Protein AF-D8Q946-F1 (afdb_monomer)

Nearest PDB structures (foldseek):
  6bc1-assembly2_D  TM=8.021E-01  e=1.465E-05  Homo sapiens
  2uzs-assembly1_A  TM=7.661E-01  e=5.024E-05  Homo sapiens
  4d0n-assembly1_B  TM=8.000E-01  e=9.583E-05  Homo sapiens
  1unp-assembly1_A  TM=7.459E-01  e=5.992E-05  Homo sapiens
  1x86-assembly2_C  TM=7.695E-01  e=8.036E-05  Homo sapiens

pLDDT: mean 71.57, std 18.94, range [29.5, 95.0]

Foldseek 3Di:
DADPVRDDDPVDDDDDPPDDCVVPPDPDDDDDDDDPVRVVVVVVVVVVDDDDCVPPPDDDDDDDDDDDDDDDDDDDDDDDDDDDDDDDDDDPPPPDDDDPFDDWDWAWEFEPPDDPPDGDTDIDTDGQADFLLVVLVRVCVVVVPPDSVQKWKAAPVNQETDDRLAGNLLQVPRRYIYIYGPVCVVVVDDRHPPHQADDPDRNHHSPDDPPDDDPPDPPDPCPQPVQWDKFWKWWCDPPDNDTFTWIWIGHQQKIKTAHDPPDDDDVPDDRDIDMDGLVQWPDKAADPVDLQKIKTWGQDPVGIDIIIMGGPDSVVSVVVRVVSVVSSVVVVVVVVVVVVVVVVPD

Mean predicted aligned error: 22.79 Å

InterPro domains:
  IPR008828 TORC2 component Sin1/Avo1 [PTHR13335] (1-334)
  IPR011993 PH-like domain superfamily [G3DSA:2.30.29.30] (246-335)
  IPR021569 TUG ubiquitin-like domain [PF11470] (121-154)
  IPR031313 SAPK-interacting protein 1, Pleckstrin-homology domain [PF16979] (227-327)
  IPR031567 Sin1, middle CRIM domain [PF16978] (1-42)

Organism: Schizophyllum commune (strain H4-8 / FGSC 9210) (NCBI:txid578458)

Structure (mmCIF, N/CA/C/O backbone):
data_AF-D8Q946-F1
#
_entry.id   AF-D8Q946-F1
#
loop_
_atom_site.group_PDB
_atom_site.id
_atom_site.type_symbol
_atom_site.label_atom_id
_atom_site.label_alt_id
_atom_site.label_comp_id
_atom_site.label_asym_id
_atom_site.label_entity_id
_atom_site.label_seq_id
_atom_site.pdbx_PDB_ins_code
_atom_site.Cartn_x
_atom_site.Cartn_y
_atom_site.Cartn_z
_atom_site.occupancy
_atom_site.B_iso_or_equiv
_atom_site.auth_seq_id
_atom_site.auth_comp_id
_atom_site.auth_asym_id
_atom_site.auth_atom_id
_atom_site.pdbx_PDB_model_num
ATOM 1 N N . MET A 1 1 ? -12.277 12.847 -35.156 1.00 65.75 1 MET A N 1
ATOM 2 C CA . MET A 1 1 ? -11.360 12.097 -34.253 1.00 65.75 1 MET A CA 1
ATOM 3 C C . MET A 1 1 ? -10.039 11.927 -35.004 1.00 65.75 1 MET A C 1
ATOM 5 O O . MET A 1 1 ? -9.870 12.660 -35.969 1.00 65.75 1 MET A O 1
ATOM 9 N N . ALA A 1 2 ? -9.082 11.106 -34.563 1.00 63.72 2 ALA A N 1
ATOM 10 C CA . ALA A 1 2 ? -7.944 10.738 -35.418 1.00 63.72 2 ALA A CA 1
ATOM 11 C C . ALA A 1 2 ? -8.159 9.311 -35.927 1.00 63.72 2 ALA A C 1
ATOM 13 O O . ALA A 1 2 ? -8.495 8.448 -35.111 1.00 63.72 2 ALA A O 1
ATOM 14 N N . GLU A 1 3 ? -7.951 9.072 -37.218 1.00 65.94 3 GLU A N 1
ATOM 15 C CA . GLU A 1 3 ? -7.836 7.714 -37.749 1.00 65.94 3 GLU A CA 1
ATOM 16 C C . GLU A 1 3 ? -6.531 7.052 -37.267 1.00 65.94 3 GLU A C 1
ATOM 18 O O . GLU A 1 3 ? -5.643 7.709 -36.713 1.00 65.94 3 GLU A O 1
ATOM 23 N N . GLU A 1 4 ? -6.391 5.738 -37.468 1.00 58.34 4 GLU A N 1
ATOM 24 C CA . GLU A 1 4 ? -5.205 4.967 -37.048 1.00 58.34 4 GLU A CA 1
ATOM 25 C C . GLU A 1 4 ? -3.902 5.447 -37.733 1.00 58.34 4 GLU A C 1
ATOM 27 O O . GLU A 1 4 ? -2.814 5.222 -37.199 1.00 58.34 4 GLU A O 1
ATOM 32 N N . ASP A 1 5 ? -4.019 6.187 -38.845 1.00 62.28 5 ASP A N 1
ATOM 33 C CA . ASP A 1 5 ? -2.921 6.830 -39.591 1.00 62.28 5 ASP A CA 1
ATOM 34 C C . ASP A 1 5 ? -2.646 8.294 -39.167 1.00 62.28 5 ASP A C 1
ATOM 36 O O . ASP A 1 5 ? -1.735 8.956 -39.659 1.00 62.28 5 ASP A O 1
ATOM 40 N N . GLY A 1 6 ? -3.408 8.828 -38.206 1.00 62.50 6 GLY A N 1
ATOM 41 C CA . GLY A 1 6 ? -3.219 10.183 -37.676 1.00 62.50 6 GLY A CA 1
ATOM 42 C C . GLY A 1 6 ? -3.840 11.309 -38.510 1.00 62.50 6 GLY A C 1
ATOM 43 O O . GLY A 1 6 ? -3.710 12.475 -38.125 1.00 62.50 6 GLY A O 1
ATOM 44 N N . GLU A 1 7 ? -4.542 10.982 -39.594 1.00 72.50 7 GLU A N 1
ATOM 45 C CA . GLU A 1 7 ? -5.376 11.927 -40.337 1.00 72.50 7 GLU A CA 1
ATOM 46 C C . GLU A 1 7 ? -6.681 12.247 -39.577 1.00 72.50 7 GLU A C 1
ATOM 48 O O . GLU A 1 7 ? -7.152 11.446 -38.755 1.00 72.50 7 GLU A O 1
ATOM 53 N N . PRO A 1 8 ? -7.238 13.460 -39.761 1.00 68.94 8 PRO A N 1
ATOM 54 C CA . PRO A 1 8 ? -8.507 13.829 -39.157 1.00 68.94 8 PRO A CA 1
ATOM 55 C C . PRO A 1 8 ? -9.643 13.014 -39.782 1.00 68.94 8 PRO A C 1
ATOM 57 O O . PRO A 1 8 ? -9.872 13.067 -40.980 1.00 68.94 8 PRO A O 1
ATOM 60 N N . ASP A 1 9 ? -10.366 12.290 -38.934 1.00 72.69 9 ASP A N 1
ATOM 61 C CA . ASP A 1 9 ? -11.558 11.537 -39.327 1.00 72.69 9 ASP A CA 1
ATOM 62 C C . ASP A 1 9 ? -12.713 12.518 -39.612 1.00 72.69 9 ASP A C 1
ATOM 64 O O . ASP A 1 9 ? -13.239 13.142 -38.673 1.00 72.69 9 ASP A O 1
ATOM 68 N N . ASP A 1 10 ? -13.044 12.675 -40.899 1.00 69.81 10 ASP A N 1
ATOM 69 C CA . ASP A 1 10 ? -14.042 13.609 -41.441 1.00 69.81 10 ASP A CA 1
ATOM 70 C C . ASP A 1 10 ? -15.500 13.155 -41.207 1.00 69.81 10 ASP A C 1
ATOM 72 O O . ASP A 1 10 ? -16.422 13.970 -41.320 1.00 69.81 10 ASP A O 1
ATOM 76 N N . ASP A 1 11 ? -15.731 11.895 -40.812 1.00 74.56 11 ASP A N 1
ATOM 77 C CA . ASP A 1 11 ? -17.073 11.355 -40.544 1.00 74.56 11 ASP A CA 1
ATOM 78 C C . ASP A 1 11 ? -17.608 11.747 -39.152 1.00 74.56 11 ASP A C 1
ATOM 80 O O . ASP A 1 11 ? -18.809 11.636 -38.873 1.00 74.56 11 ASP A O 1
ATOM 84 N N . PHE A 1 12 ? -16.746 12.263 -38.264 1.00 67.81 12 PHE A N 1
ATOM 85 C CA . PHE A 1 12 ? -17.136 12.697 -36.920 1.00 67.81 12 PHE A CA 1
ATOM 86 C C . PHE A 1 12 ? -17.067 14.221 -36.758 1.00 67.81 12 PHE A C 1
ATOM 88 O O . PHE A 1 12 ? -15.980 14.803 -36.810 1.00 67.81 12 PHE A O 1
ATOM 95 N N . PRO A 1 13 ? -18.192 14.892 -36.435 1.00 70.56 13 PRO A N 1
ATOM 96 C CA . PRO A 1 13 ? -18.196 16.334 -36.238 1.00 70.56 13 PRO A CA 1
ATOM 97 C C . PRO A 1 13 ? -17.314 16.745 -35.053 1.00 70.56 13 PRO A C 1
ATOM 99 O O . PRO A 1 13 ? -17.129 16.000 -34.084 1.00 70.56 13 PRO A O 1
ATOM 102 N N . ALA A 1 14 ? -16.802 17.977 -35.108 1.00 73.44 14 ALA A N 1
ATOM 103 C CA . ALA A 1 14 ? -15.979 18.534 -34.043 1.00 73.44 14 ALA A CA 1
ATOM 104 C C . ALA A 1 14 ? -16.710 18.473 -32.678 1.00 73.44 14 ALA A C 1
ATOM 106 O O . ALA A 1 14 ? -17.869 18.892 -32.586 1.00 73.44 14 ALA A O 1
ATOM 107 N N . PRO A 1 15 ? -16.047 17.990 -31.608 1.00 71.56 15 PRO A N 1
ATOM 108 C CA . PRO A 1 15 ? -16.614 17.949 -30.262 1.00 71.56 15 PRO A CA 1
ATOM 109 C C . PRO A 1 15 ? -17.118 19.316 -29.776 1.00 71.56 15 PRO A C 1
ATOM 111 O O . PRO A 1 15 ? -16.489 20.347 -30.026 1.00 71.56 15 PRO A O 1
ATOM 114 N N . ASP A 1 16 ? -18.225 19.321 -29.022 1.00 74.69 16 ASP A N 1
ATOM 115 C CA . ASP A 1 16 ? -18.755 20.532 -28.380 1.00 74.69 16 ASP A CA 1
ATOM 116 C C . ASP A 1 16 ? -17.718 21.145 -27.422 1.00 74.69 16 ASP A C 1
ATOM 118 O O . ASP A 1 16 ? -17.298 20.522 -26.441 1.00 74.69 16 ASP A O 1
ATOM 122 N N . ARG A 1 17 ? -17.336 22.397 -27.702 1.00 71.06 17 ARG A N 1
ATOM 123 C CA . ARG A 1 17 ? -16.272 23.143 -27.013 1.00 71.06 17 ARG A CA 1
ATOM 124 C C . ARG A 1 17 ? -16.587 23.455 -25.552 1.00 71.06 17 ARG A C 1
ATOM 126 O O . ARG A 1 17 ? -15.662 23.657 -24.767 1.00 71.06 17 ARG A O 1
ATOM 133 N N . ASN A 1 18 ? -17.865 23.470 -25.177 1.00 72.56 18 ASN A N 1
ATOM 134 C CA . ASN A 1 18 ? -18.306 23.721 -23.804 1.00 72.56 18 ASN A CA 1
ATOM 135 C C . ASN A 1 18 ? -18.602 22.419 -23.036 1.00 72.56 18 ASN A C 1
ATOM 137 O O . ASN A 1 18 ? -18.913 22.453 -21.841 1.00 72.56 18 ASN A O 1
ATOM 141 N N . GLY A 1 19 ? -18.498 21.267 -23.704 1.00 70.69 19 GLY A N 1
ATOM 142 C CA . GLY A 1 19 ? -18.712 19.952 -23.119 1.00 70.69 19 GLY A CA 1
ATOM 143 C C . GLY A 1 19 ? -17.558 19.511 -22.218 1.00 70.69 19 GLY A C 1
ATOM 144 O O . GLY A 1 19 ? -16.393 19.849 -22.423 1.00 70.69 19 GLY A O 1
ATOM 145 N N . ARG A 1 20 ? -17.863 18.697 -21.200 1.00 74.12 20 ARG A N 1
ATOM 146 C CA . ARG A 1 20 ? -16.812 18.014 -20.430 1.00 74.12 20 ARG A CA 1
ATOM 147 C C . ARG A 1 20 ? -16.116 16.994 -21.324 1.00 74.12 20 ARG A C 1
ATOM 149 O O . ARG A 1 20 ? -16.791 16.171 -21.937 1.00 74.12 20 ARG A O 1
ATOM 156 N N . ILE A 1 21 ? -14.782 16.975 -21.294 1.00 70.88 21 ILE A N 1
ATOM 157 C CA . ILE A 1 21 ? -13.977 16.047 -22.103 1.00 70.88 21 ILE A CA 1
ATOM 158 C C . ILE A 1 21 ? -14.304 14.572 -21.833 1.00 70.88 21 ILE A C 1
ATOM 160 O O . ILE A 1 21 ? -14.200 13.756 -22.729 1.00 70.88 21 ILE A O 1
ATOM 164 N N . SER A 1 22 ? -14.815 14.237 -20.642 1.00 72.75 22 SER A N 1
ATOM 165 C CA . SER A 1 22 ? -15.270 12.883 -20.291 1.00 72.75 22 SER A CA 1
ATOM 166 C C . SER A 1 22 ? -16.437 12.364 -21.138 1.00 72.75 22 SER A C 1
ATOM 168 O O . SER A 1 22 ? -16.714 11.171 -21.113 1.00 72.75 22 SER A O 1
ATOM 170 N N . LYS A 1 23 ? -17.169 13.251 -21.825 1.00 72.62 23 LYS A N 1
ATOM 171 C CA . LYS A 1 23 ? -18.262 12.875 -22.732 1.00 72.62 23 LYS A CA 1
ATOM 172 C C . LYS A 1 23 ? -17.733 12.369 -24.079 1.00 72.62 23 LYS A C 1
ATOM 174 O O . LYS A 1 23 ? -18.454 11.678 -24.789 1.00 72.62 23 LYS A O 1
ATOM 179 N N . PHE A 1 24 ? -16.483 12.692 -24.403 1.00 68.62 24 PHE A N 1
ATOM 180 C CA . PHE A 1 24 ? -15.788 12.236 -25.594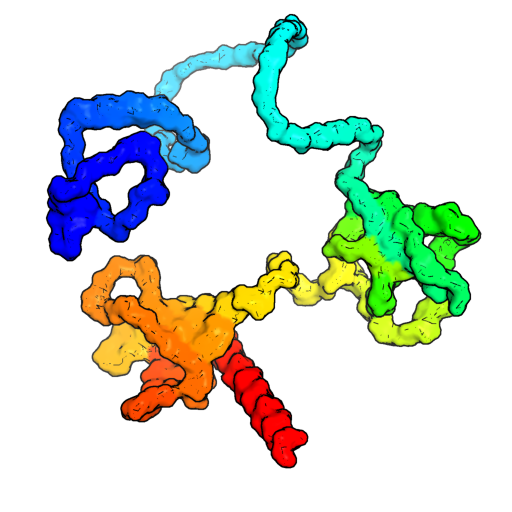 1.00 68.62 24 PHE A CA 1
ATOM 181 C C . PHE A 1 24 ? -14.800 11.148 -25.141 1.00 68.62 24 PHE A C 1
ATOM 183 O O . PHE A 1 24 ? -13.815 11.419 -24.463 1.00 68.62 24 PHE A O 1
ATOM 190 N N . MET A 1 25 ? -15.131 9.881 -25.396 1.00 66.62 25 MET A N 1
ATOM 191 C CA . MET A 1 25 ? -14.310 8.724 -25.013 1.00 66.62 25 MET A CA 1
ATOM 192 C C . MET A 1 25 ? -13.544 8.204 -26.235 1.00 66.62 25 MET A C 1
ATOM 194 O O . MET A 1 25 ? -13.808 7.099 -26.695 1.00 66.62 25 MET A O 1
ATOM 198 N N . SER A 1 26 ? -12.643 9.017 -26.793 1.00 68.06 26 SER A N 1
ATOM 199 C CA . SER A 1 26 ? -11.747 8.591 -27.876 1.00 68.06 26 SER A CA 1
ATOM 200 C C . SER A 1 26 ? -10.297 8.497 -27.409 1.00 68.06 26 SER A C 1
ATOM 202 O O . SER A 1 26 ? -9.833 9.308 -26.605 1.00 68.06 26 SER A O 1
ATOM 204 N N . ASP A 1 27 ? -9.587 7.508 -27.948 1.00 66.88 27 ASP A N 1
ATOM 205 C CA . ASP A 1 27 ? -8.194 7.206 -27.602 1.00 66.88 27 ASP A CA 1
ATOM 206 C C . ASP A 1 27 ? -7.191 8.166 -28.271 1.00 66.88 27 ASP A C 1
ATOM 208 O O . ASP A 1 27 ? -6.062 8.308 -27.798 1.00 66.88 27 ASP A O 1
ATOM 212 N N . ALA A 1 28 ? -7.609 8.869 -29.333 1.00 68.12 28 ALA A N 1
ATOM 213 C CA . ALA A 1 28 ? -6.798 9.835 -30.071 1.00 68.12 28 ALA A CA 1
ATOM 214 C C . ALA A 1 28 ? -7.597 11.095 -30.460 1.00 68.12 28 ALA A C 1
ATOM 216 O O . ALA A 1 28 ? -8.784 11.033 -30.791 1.00 68.12 28 ALA A O 1
ATOM 217 N N . TYR A 1 29 ? -6.926 12.250 -30.421 1.00 74.12 29 TYR A N 1
ATOM 218 C CA . TYR A 1 29 ? -7.474 13.557 -30.789 1.00 74.12 29 TYR A CA 1
ATOM 219 C C . TYR A 1 29 ? -6.495 14.283 -31.711 1.00 74.12 29 TYR A C 1
ATOM 221 O O . TYR A 1 29 ? -5.306 14.360 -31.401 1.00 74.12 29 TYR A O 1
ATOM 229 N N . VAL A 1 30 ? -7.007 14.860 -32.799 1.00 71.31 30 VAL A N 1
ATOM 230 C CA . VAL A 1 30 ? -6.239 15.743 -33.686 1.00 71.31 30 VAL A CA 1
ATOM 231 C C . VAL A 1 30 ? -6.460 17.192 -33.262 1.00 71.31 30 VAL A C 1
ATOM 233 O O . VAL A 1 30 ? -7.589 17.607 -32.993 1.00 71.31 30 VAL A O 1
ATOM 236 N N . VAL A 1 31 ? -5.378 17.967 -33.189 1.00 77.31 31 VAL A N 1
ATOM 237 C CA . VAL A 1 31 ? -5.437 19.414 -32.954 1.00 77.31 31 VAL A CA 1
ATOM 238 C C . VAL A 1 31 ? -5.410 20.111 -34.307 1.00 77.31 31 VAL A C 1
ATOM 240 O O . VAL A 1 31 ? -4.436 19.982 -35.041 1.00 77.31 31 VAL A O 1
ATOM 243 N N . MET A 1 32 ? -6.470 20.851 -34.625 1.00 73.06 32 MET A N 1
ATOM 244 C CA . MET A 1 32 ? -6.557 21.655 -35.846 1.00 73.06 32 MET A CA 1
ATOM 245 C C . MET A 1 32 ? -6.367 23.141 -35.542 1.00 73.06 32 MET A C 1
ATOM 247 O O . MET A 1 32 ? -6.696 23.613 -34.449 1.00 73.06 32 MET A O 1
ATOM 251 N N . GLU A 1 33 ? -5.860 23.881 -36.527 1.00 81.94 33 GLU A N 1
ATOM 252 C CA . GLU A 1 33 ? -5.768 25.337 -36.458 1.00 81.94 33 GLU A CA 1
ATOM 253 C C . GLU A 1 33 ? -7.172 25.961 -36.398 1.00 81.94 33 GLU A C 1
ATOM 255 O O . GLU A 1 33 ? -8.080 25.590 -37.144 1.00 81.94 33 GLU A O 1
ATOM 260 N N . ALA A 1 34 ? -7.374 26.895 -35.467 1.00 79.50 34 ALA A N 1
ATOM 261 C CA . ALA A 1 34 ? -8.670 27.530 -35.262 1.00 79.50 34 ALA A CA 1
ATOM 262 C C . ALA A 1 34 ? -8.896 28.674 -36.262 1.00 79.50 34 ALA A C 1
ATOM 264 O O . ALA A 1 34 ? -8.046 29.545 -36.428 1.00 79.50 34 ALA A O 1
ATOM 265 N N . ASN A 1 35 ? -10.092 28.734 -36.852 1.00 87.75 35 ASN A N 1
ATOM 266 C CA . ASN A 1 35 ? -10.517 29.854 -37.701 1.00 87.75 35 ASN A CA 1
ATOM 267 C C . ASN A 1 35 ? -10.540 31.173 -36.882 1.00 87.75 35 ASN A C 1
ATOM 269 O O . ASN A 1 35 ? -10.920 31.140 -35.707 1.00 87.75 35 ASN A O 1
ATOM 273 N N . PRO A 1 36 ? -10.197 32.351 -37.442 1.00 88.44 36 PRO A N 1
ATOM 274 C CA . PRO A 1 36 ? -10.265 33.635 -36.730 1.00 88.44 36 PRO A CA 1
ATOM 275 C C . PRO A 1 36 ? -11.592 33.898 -35.995 1.00 88.44 36 PRO A C 1
ATOM 277 O O . PRO A 1 36 ? -11.590 34.451 -34.894 1.00 88.44 36 PRO A O 1
ATOM 280 N N . THR A 1 37 ? -12.726 33.450 -36.537 1.00 84.56 37 THR A N 1
ATOM 281 C CA . THR A 1 37 ? -14.038 33.559 -35.867 1.00 84.56 37 THR A CA 1
ATOM 282 C C . THR A 1 37 ? -14.124 32.697 -34.603 1.00 84.56 37 THR A C 1
ATOM 284 O O . THR A 1 37 ? -14.633 33.120 -33.564 1.00 84.56 37 THR A O 1
ATOM 287 N N . GLN A 1 38 ? -13.560 31.495 -34.664 1.00 81.81 38 GLN A N 1
ATOM 288 C CA . GLN A 1 38 ? -13.490 30.541 -33.564 1.00 81.81 38 GLN A CA 1
ATOM 289 C C . GLN A 1 38 ? -12.536 31.000 -32.456 1.00 81.81 38 GLN A C 1
ATOM 291 O O . GLN A 1 38 ? -12.776 30.702 -31.285 1.00 81.81 38 GLN A O 1
ATOM 296 N N . VAL A 1 39 ? -11.475 31.729 -32.808 1.00 85.50 39 VAL A N 1
ATOM 297 C CA . VAL A 1 39 ? -10.543 32.329 -31.844 1.00 85.50 39 VAL A CA 1
ATOM 298 C C . VAL A 1 39 ? -11.255 33.384 -30.998 1.00 85.50 39 VAL A C 1
ATOM 300 O O . VAL A 1 39 ? -11.157 33.352 -29.772 1.00 85.50 39 VAL A O 1
ATOM 303 N N . GLN A 1 40 ? -12.043 34.266 -31.620 1.00 87.44 40 GLN A N 1
ATOM 304 C CA . GLN A 1 40 ? -12.805 35.292 -30.896 1.00 87.44 40 GLN A CA 1
ATOM 305 C C . GLN A 1 40 ? -13.811 34.681 -29.907 1.00 87.44 40 GLN A C 1
ATOM 307 O O . GLN A 1 40 ? -13.929 35.141 -28.770 1.00 87.44 40 GLN A O 1
ATOM 312 N N . GLN A 1 41 ? -14.495 33.604 -30.305 1.00 83.00 41 GLN A N 1
ATOM 313 C CA . GLN A 1 41 ? -15.416 32.879 -29.425 1.00 83.00 41 GLN A CA 1
ATOM 314 C C . GLN A 1 41 ? -14.693 32.232 -28.236 1.00 83.00 41 GLN A C 1
ATOM 316 O O . GLN A 1 41 ? -15.163 32.336 -27.103 1.00 83.00 41 GLN A O 1
ATOM 321 N N . ASN A 1 42 ? -13.530 31.617 -28.469 1.00 83.50 42 ASN A N 1
ATOM 322 C CA . ASN A 1 42 ? -12.737 31.003 -27.404 1.00 83.50 42 ASN A CA 1
ATOM 323 C C . ASN A 1 42 ? -12.257 32.043 -26.382 1.00 83.50 42 ASN A C 1
ATOM 325 O O . ASN A 1 42 ? -12.357 31.792 -25.184 1.00 83.50 42 ASN A O 1
ATOM 329 N N . LEU A 1 43 ? -11.829 33.228 -26.832 1.00 85.44 43 LEU A N 1
ATOM 330 C CA . LEU A 1 43 ? -11.440 34.334 -25.947 1.00 85.44 43 LEU A CA 1
ATOM 331 C C . LEU A 1 43 ? -12.609 34.809 -25.069 1.00 85.44 43 LEU A C 1
ATOM 333 O O . LEU A 1 43 ? -12.446 35.032 -23.868 1.00 85.44 43 LEU A O 1
ATOM 337 N N . ALA A 1 44 ? -13.813 34.910 -25.643 1.00 86.12 44 ALA A N 1
ATOM 338 C CA . ALA A 1 44 ? -15.014 35.286 -24.898 1.00 86.12 44 ALA A CA 1
ATOM 339 C C . ALA A 1 44 ? -15.435 34.222 -23.864 1.00 86.12 44 ALA A C 1
ATOM 341 O O . ALA A 1 44 ? -15.982 34.562 -22.811 1.00 86.12 44 ALA A O 1
ATOM 342 N N . ILE A 1 45 ? -15.191 32.939 -24.152 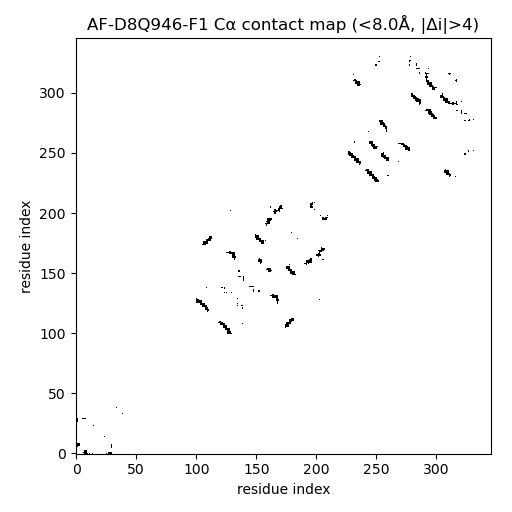1.00 82.31 45 ILE A N 1
ATOM 343 C CA . ILE A 1 45 ? -15.447 31.832 -23.223 1.00 82.31 45 ILE A CA 1
ATOM 344 C C . ILE A 1 45 ? -14.382 31.804 -22.123 1.00 82.31 45 ILE A C 1
ATOM 346 O O . ILE A 1 45 ? -14.739 31.690 -20.952 1.00 82.31 45 ILE A O 1
ATOM 350 N N . GLU A 1 46 ? -13.100 31.977 -22.459 1.00 81.25 46 GLU A N 1
ATOM 351 C CA . GLU A 1 46 ? -12.004 32.011 -21.484 1.00 81.25 46 GLU A CA 1
ATOM 352 C C . GLU A 1 46 ? -12.198 33.091 -20.420 1.00 81.25 46 GLU A C 1
ATOM 354 O O . GLU A 1 46 ? -11.979 32.817 -19.238 1.00 81.25 46 GLU A O 1
ATOM 359 N N . ALA A 1 47 ? -12.690 34.272 -20.805 1.00 82.44 47 ALA A N 1
ATOM 360 C CA . ALA A 1 47 ? -12.986 35.360 -19.873 1.00 82.44 47 ALA A CA 1
ATOM 361 C C . ALA A 1 47 ? -14.041 34.990 -18.808 1.00 82.44 47 ALA A C 1
ATOM 363 O O . ALA A 1 47 ? -14.093 35.607 -17.745 1.00 82.44 47 ALA A O 1
ATOM 364 N N . LYS A 1 48 ? -14.878 33.976 -19.066 1.00 81.19 48 LYS A N 1
ATOM 365 C CA . LYS A 1 48 ? -15.940 33.513 -18.156 1.00 81.19 48 LYS A CA 1
ATOM 366 C C . LYS A 1 48 ? -15.517 32.330 -17.279 1.00 81.19 48 LYS A C 1
ATOM 368 O O . LYS A 1 48 ? -16.254 31.959 -16.365 1.00 81.19 48 LYS A O 1
ATOM 373 N N . ILE A 1 49 ? -14.353 31.723 -17.524 1.00 78.69 49 ILE A N 1
ATOM 374 C CA . ILE A 1 49 ? -13.874 30.569 -16.753 1.00 78.69 49 ILE A CA 1
ATOM 375 C C . ILE A 1 49 ? -13.287 31.056 -15.423 1.00 78.69 49 ILE A C 1
ATOM 377 O O . ILE A 1 49 ? -12.179 31.587 -15.369 1.00 78.69 49 ILE A O 1
ATOM 381 N N . GLN A 1 50 ? -13.995 30.814 -14.318 1.00 73.50 50 GLN A N 1
ATOM 382 C CA . GLN A 1 50 ? -13.473 31.084 -12.976 1.00 73.50 50 GLN A CA 1
ATOM 383 C C . GLN A 1 50 ? -12.364 30.079 -12.621 1.00 73.50 50 GLN A C 1
ATOM 385 O O . GLN A 1 50 ? -12.621 28.905 -12.343 1.00 73.50 50 GLN A O 1
ATOM 390 N N . ARG A 1 51 ? -11.105 30.530 -12.642 1.00 71.50 51 ARG A N 1
ATOM 391 C CA . ARG A 1 51 ? -9.936 29.708 -12.289 1.00 71.50 51 ARG A CA 1
ATOM 392 C C . ARG A 1 51 ? -9.649 29.817 -10.789 1.00 71.50 51 ARG A C 1
ATOM 394 O O . ARG A 1 51 ? -9.634 30.909 -10.229 1.00 71.50 51 ARG A O 1
ATOM 401 N N . ARG A 1 52 ? -9.389 28.682 -10.128 1.00 62.47 52 ARG A N 1
ATOM 402 C CA . ARG A 1 52 ? -8.919 28.679 -8.732 1.00 62.47 52 ARG A CA 1
ATOM 403 C C . ARG A 1 52 ? -7.538 29.359 -8.647 1.00 62.47 52 ARG A C 1
ATOM 405 O O . ARG A 1 52 ? -6.671 29.039 -9.464 1.00 62.47 52 ARG A O 1
ATOM 412 N N . PRO A 1 53 ? -7.298 30.229 -7.650 1.00 61.22 53 PRO A N 1
ATOM 413 C CA . PRO A 1 53 ? -6.083 31.047 -7.554 1.00 61.22 53 PRO A CA 1
ATOM 414 C C . PRO A 1 53 ? -4.784 30.246 -7.355 1.00 61.22 53 PRO A C 1
ATOM 416 O O . PRO A 1 53 ? -3.702 30.784 -7.551 1.00 61.22 53 PRO A O 1
ATOM 419 N N . SER A 1 54 ? -4.852 28.946 -7.053 1.00 59.16 54 SER A N 1
ATOM 420 C CA . SER A 1 54 ? -3.670 28.078 -6.952 1.00 59.16 54 SER A CA 1
ATOM 421 C C . SER A 1 54 ? -2.984 27.779 -8.294 1.00 59.16 54 SER A C 1
ATOM 423 O O . SER A 1 54 ? -1.894 27.216 -8.300 1.00 59.16 54 SER A O 1
ATOM 425 N N . ARG A 1 55 ? -3.603 28.128 -9.434 1.00 55.28 55 ARG A N 1
ATOM 426 C CA . ARG A 1 55 ? -3.045 27.923 -10.787 1.00 55.28 55 ARG A CA 1
ATOM 427 C C . ARG A 1 55 ? -2.507 29.214 -11.426 1.00 55.28 55 ARG A C 1
ATOM 429 O O . ARG A 1 55 ? -2.231 29.224 -12.620 1.00 55.28 55 ARG A O 1
ATOM 436 N N . VAL A 1 56 ? -2.377 30.304 -10.666 1.00 56.31 56 VAL A N 1
ATOM 437 C CA . VAL A 1 56 ? -1.853 31.593 -11.155 1.00 56.31 56 VAL A CA 1
ATOM 438 C C . VAL A 1 56 ? -0.714 32.066 -10.249 1.00 56.31 56 VAL A C 1
ATOM 440 O O . VAL A 1 56 ? -0.828 33.065 -9.555 1.00 56.31 56 VAL A O 1
ATOM 443 N N . THR A 1 57 ? 0.400 31.335 -10.230 1.00 48.12 57 THR A N 1
ATOM 444 C CA . THR A 1 57 ? 1.662 31.819 -9.643 1.00 48.12 57 THR A CA 1
ATOM 445 C C . THR A 1 57 ? 2.844 31.320 -10.470 1.00 48.12 57 THR A C 1
ATOM 447 O O . THR A 1 57 ? 3.466 30.324 -10.116 1.00 48.12 57 THR A O 1
ATOM 450 N N . ALA A 1 58 ? 3.124 31.980 -11.596 1.00 49.78 58 ALA A N 1
ATOM 451 C CA . ALA A 1 58 ? 4.439 31.985 -12.251 1.00 49.78 58 ALA A CA 1
ATOM 452 C C . ALA A 1 58 ? 4.422 32.953 -13.445 1.00 49.78 58 ALA A C 1
ATOM 454 O O . ALA A 1 58 ? 4.245 32.533 -14.583 1.00 49.78 58 ALA A O 1
ATOM 455 N N . ASN A 1 59 ? 4.521 34.252 -13.162 1.00 43.50 59 ASN A N 1
ATOM 456 C CA . ASN A 1 59 ? 5.332 35.222 -13.908 1.00 43.50 59 ASN A CA 1
A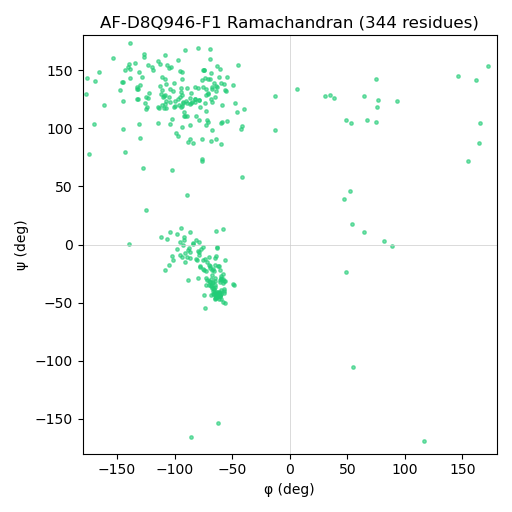TOM 457 C C . ASN A 1 59 ? 4.898 36.628 -13.518 1.00 43.50 59 ASN A C 1
ATOM 459 O O . ASN A 1 59 ? 3.864 37.095 -13.980 1.00 43.50 59 ASN A O 1
ATOM 463 N N . GLN A 1 60 ? 5.710 37.297 -12.703 1.00 38.75 60 GLN A N 1
ATOM 464 C CA . GLN A 1 60 ? 5.908 38.744 -12.774 1.00 38.75 60 GLN A CA 1
ATOM 465 C C . GLN A 1 60 ? 7.084 39.118 -11.865 1.00 38.75 60 GLN A C 1
ATOM 467 O O . GLN A 1 60 ? 6.965 39.150 -10.643 1.00 38.75 60 GLN A O 1
ATOM 472 N N . GLN A 1 61 ? 8.235 39.385 -12.483 1.00 34.72 61 GLN A N 1
ATOM 473 C CA . GLN A 1 61 ? 9.290 40.202 -11.896 1.00 34.72 61 GLN A CA 1
ATOM 474 C C . GLN A 1 61 ? 9.365 41.528 -12.667 1.00 34.72 61 GLN A C 1
ATOM 476 O O . GLN A 1 61 ? 9.523 41.534 -13.882 1.00 34.72 61 GLN A O 1
ATOM 481 N N . ASN A 1 62 ? 9.288 42.609 -11.884 1.00 30.80 62 ASN A N 1
ATOM 482 C CA . ASN A 1 62 ? 9.797 43.972 -12.083 1.00 30.80 62 ASN A CA 1
ATOM 483 C C . ASN A 1 62 ? 9.192 44.867 -13.188 1.00 30.80 62 ASN A C 1
ATOM 485 O O . ASN A 1 62 ? 9.578 44.793 -14.347 1.00 30.80 62 ASN A O 1
ATOM 489 N N . THR A 1 63 ? 8.403 45.882 -12.796 1.00 31.61 63 THR A N 1
ATOM 490 C CA . THR A 1 63 ? 8.891 47.275 -12.606 1.00 31.61 63 THR A CA 1
ATOM 491 C C . THR A 1 63 ? 7.801 48.245 -12.089 1.00 31.61 63 THR A C 1
ATOM 493 O O . THR A 1 63 ? 6.705 48.329 -12.619 1.00 31.61 63 THR A O 1
ATOM 496 N N . ALA A 1 64 ? 8.169 48.969 -11.023 1.00 31.62 64 ALA A N 1
ATOM 497 C CA . ALA A 1 64 ? 7.851 50.355 -10.634 1.00 31.62 64 ALA A CA 1
ATOM 498 C C . ALA A 1 64 ? 6.404 50.949 -10.613 1.00 31.62 64 ALA A C 1
ATOM 500 O O . ALA A 1 64 ? 5.893 51.431 -11.612 1.00 31.62 64 ALA A O 1
ATOM 501 N N . LYS A 1 65 ? 5.909 51.141 -9.371 1.00 30.03 65 LYS A N 1
ATOM 502 C CA . LYS A 1 65 ? 5.719 52.441 -8.656 1.00 30.03 65 LYS A CA 1
ATOM 503 C C . LYS A 1 65 ? 4.560 53.398 -9.046 1.00 30.03 65 LYS A C 1
ATOM 505 O O . LYS A 1 65 ? 4.707 54.181 -9.972 1.00 30.03 65 LYS A O 1
ATOM 510 N N . ALA A 1 66 ? 3.517 53.442 -8.196 1.00 29.50 66 ALA A N 1
ATOM 511 C CA . ALA A 1 66 ? 2.662 54.587 -7.771 1.00 29.50 66 ALA A CA 1
ATOM 512 C C . ALA A 1 66 ? 1.356 54.018 -7.154 1.00 29.50 66 ALA A C 1
ATOM 514 O O . ALA A 1 66 ? 0.862 53.032 -7.678 1.00 29.50 66 ALA A O 1
ATOM 515 N N . LEU A 1 67 ? 0.689 54.494 -6.097 1.00 30.27 67 LEU A N 1
ATOM 516 C CA . LEU A 1 67 ? 0.836 55.564 -5.106 1.00 30.27 67 LEU A CA 1
ATOM 517 C C . LEU A 1 67 ? -0.188 55.246 -3.974 1.00 30.27 67 LEU A C 1
ATOM 519 O O . LEU A 1 67 ? -1.265 54.746 -4.270 1.00 30.27 67 LEU A O 1
ATOM 523 N N . ALA A 1 68 ? 0.144 55.614 -2.730 1.00 30.17 68 ALA A N 1
ATOM 524 C CA . ALA A 1 68 ? -0.743 55.972 -1.601 1.00 30.17 68 ALA A CA 1
ATOM 525 C C . ALA A 1 68 ? -1.720 54.944 -0.952 1.00 30.17 68 ALA A C 1
ATOM 527 O O . ALA A 1 68 ? -2.571 54.328 -1.579 1.00 30.17 68 ALA A O 1
ATOM 528 N N . ALA A 1 69 ? -1.603 54.854 0.380 1.00 30.84 69 ALA A N 1
ATOM 529 C CA . ALA A 1 69 ? -2.500 54.224 1.366 1.00 30.84 69 ALA A CA 1
ATOM 530 C C . ALA A 1 69 ? -3.626 55.219 1.802 1.00 30.84 69 ALA A C 1
ATOM 532 O O . ALA A 1 69 ? -3.685 56.285 1.187 1.00 30.84 69 ALA A O 1
ATOM 533 N N . PRO A 1 70 ? -4.432 55.037 2.887 1.00 45.34 70 PRO A N 1
ATOM 534 C CA . PRO A 1 70 ? -4.657 53.884 3.781 1.00 45.34 70 PRO A CA 1
ATOM 535 C C . PRO A 1 70 ? -6.150 53.625 4.197 1.00 45.34 70 PRO A C 1
ATOM 537 O O . PRO A 1 70 ? -7.048 54.412 3.935 1.00 45.34 70 PRO A O 1
ATOM 540 N N . THR A 1 71 ? -6.376 52.497 4.893 1.00 37.88 71 THR A N 1
ATOM 541 C CA . THR A 1 71 ? -7.346 52.209 5.993 1.00 37.88 71 THR A CA 1
ATOM 542 C C . THR A 1 71 ? -8.755 52.842 6.055 1.00 37.88 71 THR A C 1
ATOM 544 O O . THR A 1 71 ? -8.887 54.049 6.224 1.00 37.88 71 THR A O 1
ATOM 547 N N . SER A 1 72 ? -9.796 52.008 6.228 1.00 32.56 72 SER A N 1
ATOM 548 C CA . SER A 1 72 ? -10.805 52.175 7.306 1.00 32.56 72 SER A CA 1
ATOM 549 C C . SER A 1 72 ? -11.732 50.954 7.464 1.00 32.56 72 SER A C 1
ATOM 551 O O . SER A 1 72 ? -12.128 50.307 6.499 1.00 32.56 72 SER A O 1
ATOM 553 N N . LEU A 1 73 ? -12.037 50.633 8.726 1.00 39.97 73 LEU A N 1
ATOM 554 C CA . LEU A 1 73 ? -13.014 49.643 9.188 1.00 39.97 73 LEU A CA 1
ATOM 555 C C . LEU A 1 73 ? -14.446 50.181 9.039 1.00 39.97 73 LEU A C 1
ATOM 557 O O . LEU A 1 73 ? -14.689 51.328 9.403 1.00 39.97 73 LEU A O 1
ATOM 561 N N . SER A 1 74 ? -15.407 49.341 8.641 1.00 33.81 74 SER A N 1
ATOM 562 C CA . SER A 1 74 ? -16.814 49.499 9.053 1.00 33.81 74 SER A CA 1
ATOM 563 C C . SER A 1 74 ? -17.634 48.207 8.871 1.00 33.81 74 SER A C 1
ATOM 565 O O . SER A 1 74 ? -17.772 47.666 7.781 1.00 33.81 74 SER A O 1
ATOM 567 N N . LEU A 1 75 ? -18.178 47.717 9.986 1.00 38.72 75 LEU A N 1
ATOM 568 C CA . LEU A 1 75 ? -19.489 47.057 10.093 1.00 38.72 75 LEU A CA 1
ATOM 569 C C . LEU A 1 75 ? -20.470 48.173 10.529 1.00 38.72 75 LEU A C 1
ATOM 571 O O . LEU A 1 75 ? -19.996 49.072 11.234 1.00 38.72 75 LEU A O 1
ATOM 575 N N . PRO A 1 76 ? -21.780 48.169 10.179 1.00 48.00 76 PRO A N 1
ATOM 576 C CA . PRO A 1 76 ? -22.723 47.200 10.761 1.00 48.00 76 PRO A CA 1
ATOM 577 C C . PRO A 1 76 ? -23.981 46.813 9.931 1.00 48.00 76 PRO A C 1
ATOM 579 O O . PRO A 1 76 ? -24.413 47.501 9.017 1.00 48.00 76 PRO A O 1
ATOM 582 N N . LEU A 1 77 ? -24.549 45.663 10.323 1.00 33.47 77 LEU A N 1
ATOM 583 C CA . LEU A 1 77 ? -25.965 45.325 10.579 1.00 33.47 77 LEU A CA 1
ATOM 584 C C . LEU A 1 77 ? -27.105 46.025 9.793 1.00 33.47 77 LEU A C 1
ATOM 586 O O . LEU A 1 77 ? -27.289 47.232 9.901 1.00 33.47 77 LEU A O 1
ATOM 590 N N . GLY A 1 78 ? -28.006 45.226 9.194 1.00 32.69 78 GLY A N 1
ATOM 591 C CA . GLY A 1 78 ? -29.363 45.683 8.849 1.00 32.69 78 GLY A CA 1
ATOM 592 C C . GLY A 1 78 ? -30.137 44.815 7.849 1.00 32.69 78 GLY A C 1
ATOM 593 O O . GLY A 1 78 ? -30.090 45.062 6.655 1.00 32.69 78 GLY A O 1
ATOM 594 N N . SER A 1 79 ? -30.834 43.805 8.374 1.00 37.09 79 SER A N 1
ATOM 595 C CA . SER A 1 79 ? -32.065 43.129 7.920 1.00 37.09 79 SER A CA 1
ATOM 596 C C . SER A 1 79 ? -32.685 43.483 6.546 1.00 37.09 79 SER A C 1
ATOM 598 O O . SER A 1 79 ? -33.050 44.628 6.311 1.00 37.09 79 SER A O 1
ATOM 600 N N . ALA A 1 80 ? -33.056 42.462 5.757 1.00 34.91 80 ALA A N 1
ATOM 601 C CA . ALA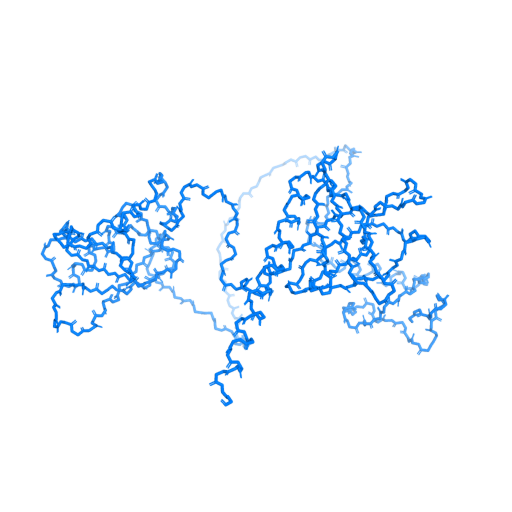 A 1 80 ? -34.435 41.940 5.708 1.00 34.91 80 ALA A CA 1
ATOM 602 C C . ALA A 1 80 ? -34.910 41.424 4.322 1.00 34.91 80 ALA A C 1
ATOM 604 O O . ALA A 1 80 ? -34.678 42.036 3.287 1.00 34.91 80 ALA A O 1
ATOM 605 N N . MET A 1 81 ? -35.728 40.368 4.405 1.00 36.62 81 MET A N 1
ATOM 606 C CA . MET A 1 81 ? -36.832 39.959 3.518 1.00 36.62 81 MET A CA 1
ATOM 607 C C . MET A 1 81 ? -36.599 38.976 2.353 1.00 36.62 81 MET A C 1
ATOM 609 O O . MET A 1 81 ? -35.903 39.255 1.385 1.00 36.62 81 MET A O 1
ATOM 613 N N . ALA A 1 82 ? -37.411 37.911 2.453 1.00 37.16 82 ALA A N 1
ATOM 614 C CA . ALA A 1 82 ? -38.099 37.148 1.406 1.00 37.16 82 ALA A CA 1
ATOM 615 C C . ALA A 1 82 ? -37.276 36.185 0.536 1.00 37.16 82 ALA A C 1
ATOM 617 O O . ALA A 1 82 ? -36.192 36.501 0.079 1.00 37.16 82 ALA A O 1
ATOM 618 N N . ALA A 1 83 ? -37.756 35.010 0.140 1.00 36.50 83 ALA A N 1
ATOM 619 C CA . ALA A 1 83 ? -38.810 34.082 0.554 1.00 36.50 83 ALA A CA 1
ATOM 620 C C . ALA A 1 83 ? -38.643 32.880 -0.405 1.00 36.50 83 ALA A C 1
ATOM 622 O O . ALA A 1 83 ? -38.314 33.099 -1.564 1.00 36.50 83 ALA A O 1
ATOM 623 N N . SER A 1 84 ? -38.858 31.652 0.090 1.00 38.69 84 SER A N 1
ATOM 624 C CA . SER A 1 84 ? -39.355 30.449 -0.625 1.00 38.69 84 SER A CA 1
ATOM 625 C C . SER A 1 84 ? -38.876 30.196 -2.081 1.00 38.69 84 SER A C 1
ATOM 627 O O . SER A 1 84 ? -39.177 30.965 -2.980 1.00 38.69 84 SER A O 1
ATOM 629 N N . SER A 1 85 ? -38.316 29.048 -2.476 1.00 38.34 85 SER A N 1
ATOM 630 C CA . SER A 1 85 ? -38.859 27.716 -2.213 1.00 38.34 85 SER A CA 1
ATOM 631 C C . SER A 1 85 ? -38.078 26.615 -2.970 1.00 38.34 85 SER A C 1
ATOM 633 O O . SER A 1 85 ? -37.585 26.853 -4.068 1.00 38.34 85 SER A O 1
ATOM 635 N N . PHE A 1 86 ? -38.108 25.402 -2.402 1.00 39.91 86 PHE A N 1
ATOM 636 C CA . PHE A 1 86 ? -37.861 24.062 -2.978 1.00 39.91 86 PHE A CA 1
ATOM 637 C C . PHE A 1 86 ? -36.422 23.596 -3.286 1.00 39.91 86 PHE A C 1
ATOM 639 O O . PHE A 1 86 ? -35.741 24.095 -4.173 1.00 39.91 86 PHE A O 1
ATOM 646 N N . GLY A 1 87 ? -36.017 22.515 -2.603 1.00 36.41 87 GLY A N 1
ATOM 647 C CA . GLY A 1 87 ? -34.827 21.724 -2.933 1.00 36.41 87 GLY A CA 1
ATOM 648 C C . GLY A 1 87 ? -34.257 20.970 -1.733 1.00 36.41 87 GLY A C 1
ATOM 649 O O . GLY A 1 87 ? -33.229 21.347 -1.188 1.00 36.41 87 GLY A O 1
ATOM 650 N N . SER A 1 88 ? -34.957 19.927 -1.298 1.00 50.41 88 SER A N 1
ATOM 651 C CA . SER A 1 88 ? -34.635 19.028 -0.184 1.00 50.41 88 SER A CA 1
ATOM 652 C C . SER A 1 88 ? -33.179 18.537 -0.131 1.00 50.41 88 SER A C 1
ATOM 654 O O . SER A 1 88 ? -32.800 17.699 -0.946 1.00 50.41 88 SER A O 1
ATOM 656 N N . LEU A 1 89 ? -32.427 18.933 0.902 1.00 45.62 89 LEU A N 1
ATOM 657 C CA . LEU A 1 89 ? -31.355 18.133 1.504 1.00 45.62 89 LEU A CA 1
ATOM 658 C C . LEU A 1 89 ? -31.324 18.393 3.018 1.00 45.62 89 LEU A C 1
ATOM 660 O O . LEU A 1 89 ? -31.235 19.531 3.472 1.00 45.62 89 LEU A O 1
ATOM 664 N N . ASN A 1 90 ? -31.439 17.311 3.786 1.00 44.56 90 ASN A N 1
ATOM 665 C CA . ASN A 1 90 ? -31.471 17.291 5.245 1.00 44.56 90 ASN A CA 1
ATOM 666 C C . ASN A 1 90 ? -30.193 17.898 5.844 1.00 44.56 90 ASN A C 1
ATOM 668 O O . ASN A 1 90 ? -29.154 17.240 5.890 1.00 44.56 90 ASN A O 1
ATOM 672 N N . LEU A 1 91 ? -30.285 19.126 6.351 1.00 43.00 91 LEU A N 1
ATOM 673 C CA . LEU A 1 91 ? -29.284 19.706 7.236 1.00 43.00 91 LEU A CA 1
ATOM 674 C C . LEU A 1 91 ? -29.793 19.563 8.672 1.00 43.00 91 LEU A C 1
ATOM 676 O O . LEU A 1 91 ? -30.591 20.368 9.145 1.00 43.00 91 LEU A O 1
ATOM 680 N N . SER A 1 92 ? -29.358 18.512 9.366 1.00 43.09 92 SER A N 1
ATOM 681 C CA . SER A 1 92 ? -29.569 18.391 10.808 1.00 43.09 92 SER A CA 1
ATOM 682 C C . SER A 1 92 ? -28.734 19.448 11.531 1.00 43.09 92 SER A C 1
ATOM 684 O O . SER A 1 92 ? -27.594 19.212 11.919 1.00 43.09 92 SER A O 1
ATOM 686 N N . THR A 1 93 ? -29.309 20.631 11.719 1.00 50.34 93 THR A N 1
ATOM 687 C CA . THR A 1 93 ? -28.859 21.609 12.708 1.00 50.34 93 THR A CA 1
ATOM 688 C C . THR A 1 93 ? -29.314 21.141 14.088 1.00 50.34 93 THR A C 1
ATOM 690 O O . THR A 1 93 ? -30.416 21.465 14.525 1.00 50.34 93 THR A O 1
ATOM 693 N N . SER A 1 94 ? -28.486 20.373 14.798 1.00 50.53 94 SER A N 1
ATOM 694 C CA . SER A 1 94 ? -28.645 20.243 16.248 1.00 50.53 94 SER A CA 1
ATOM 695 C C . SER A 1 94 ? -27.894 21.389 16.923 1.00 50.53 94 SER A C 1
ATOM 697 O O . SER A 1 94 ? -26.704 21.285 17.221 1.00 50.53 94 SER A O 1
ATOM 699 N N . LEU A 1 95 ? -28.606 22.493 17.146 1.00 53.00 95 LEU A N 1
ATOM 700 C CA . LEU A 1 95 ? -28.275 23.474 18.175 1.00 53.00 95 LEU A CA 1
ATOM 701 C C . LEU A 1 95 ? -28.406 22.769 19.535 1.00 53.00 95 LEU A C 1
ATOM 703 O O . LEU A 1 95 ? -29.493 22.670 20.097 1.00 53.00 95 LEU A O 1
ATOM 707 N N . GLY A 1 96 ? -27.300 22.196 20.006 1.00 51.81 96 GLY A N 1
ATOM 708 C CA . GLY A 1 96 ? -27.133 21.639 21.347 1.00 51.81 96 GLY A CA 1
ATOM 709 C C . GLY A 1 96 ? -26.134 22.482 22.144 1.00 51.81 96 GLY A C 1
ATOM 710 O O . GLY A 1 96 ? -25.318 23.178 21.537 1.00 51.81 96 GLY A O 1
ATOM 711 N N . PRO A 1 97 ? -26.209 22.461 23.485 1.00 50.72 97 PRO A N 1
ATOM 712 C CA . PRO A 1 97 ? -25.471 23.377 24.342 1.00 50.72 97 PRO A CA 1
ATOM 713 C C . PRO A 1 97 ? -23.970 23.226 24.117 1.00 50.72 97 PRO A C 1
ATOM 715 O O . PRO A 1 97 ? -23.461 22.115 23.981 1.00 50.72 97 PRO A O 1
ATOM 718 N N . SER A 1 98 ? -23.285 24.363 24.081 1.00 49.88 98 SER A N 1
ATOM 719 C CA . SER A 1 98 ? -21.842 24.499 23.953 1.00 49.88 98 SER A CA 1
ATOM 720 C C . SER A 1 98 ? -21.089 23.479 24.808 1.00 49.88 98 SER A C 1
ATOM 722 O O . SER A 1 98 ? -20.902 23.672 26.006 1.00 49.88 98 SER A O 1
ATOM 724 N N . SER A 1 99 ? -20.591 22.417 24.184 1.00 49.34 99 SER A N 1
ATOM 725 C CA . SER A 1 99 ? -19.423 21.709 24.678 1.00 49.34 99 SER A CA 1
ATOM 726 C C . SER A 1 99 ? -18.295 22.026 23.716 1.00 49.34 99 SER A C 1
ATOM 728 O O . SER A 1 99 ? -18.356 21.697 22.536 1.00 49.34 99 SER A O 1
ATOM 730 N N . SER A 1 100 ? -17.221 22.620 24.223 1.00 54.19 100 SER A N 1
ATOM 731 C CA . SER A 1 100 ? -15.900 22.753 23.579 1.00 54.19 100 SER A CA 1
ATOM 732 C C . SER A 1 100 ? -15.257 21.407 23.186 1.00 54.19 100 SER A C 1
ATOM 734 O O . SER A 1 100 ? -14.068 21.313 22.906 1.00 54.19 100 SER A O 1
ATOM 736 N N . HIS A 1 101 ? -16.049 20.345 23.202 1.00 57.03 101 HIS A N 1
ATOM 737 C CA . HIS A 1 101 ? -15.700 18.957 23.070 1.00 57.03 101 HIS A CA 1
ATOM 738 C C . HIS A 1 101 ? -16.571 18.447 21.922 1.00 57.03 101 HIS A C 1
ATOM 740 O O . HIS A 1 101 ? -17.787 18.625 21.971 1.00 57.03 101 HIS A O 1
ATOM 746 N N . GLY A 1 102 ? -15.938 17.921 20.872 1.00 67.44 102 GLY A N 1
ATOM 747 C CA . GLY A 1 102 ? -16.552 17.609 19.577 1.00 67.44 102 GLY A CA 1
ATOM 748 C C . GLY A 1 102 ? -17.668 16.544 19.595 1.00 67.44 102 GLY A C 1
ATOM 749 O O . GLY A 1 102 ? -18.346 16.357 20.601 1.00 67.44 102 GLY A O 1
ATOM 750 N N . PRO A 1 103 ? -17.891 15.824 18.479 1.00 79.88 103 PRO A N 1
ATOM 751 C CA . PRO A 1 103 ? -18.997 14.871 18.349 1.00 79.88 103 PRO A CA 1
ATOM 752 C C . PRO A 1 103 ? -19.101 13.890 19.528 1.00 79.88 103 PRO A C 1
ATOM 754 O O . PRO A 1 103 ? -18.088 13.347 19.980 1.00 79.88 103 PRO A O 1
ATOM 757 N N . GLN A 1 104 ? -20.325 13.642 20.011 1.00 84.12 104 GLN A N 1
ATOM 758 C CA . GLN A 1 104 ? -20.566 12.662 21.072 1.00 84.12 104 GLN A CA 1
ATOM 759 C C . GLN A 1 104 ? -20.362 11.234 20.540 1.00 84.12 104 GLN A C 1
ATOM 761 O O . GLN A 1 104 ? -20.896 10.837 19.505 1.00 84.12 104 GLN A O 1
ATOM 766 N N . ILE A 1 105 ? -19.581 10.458 21.277 1.00 87.38 105 ILE A N 1
ATOM 767 C CA . ILE A 1 105 ? -19.245 9.054 21.078 1.00 87.38 105 ILE A CA 1
ATOM 768 C C . ILE A 1 105 ? -19.950 8.247 22.169 1.00 87.38 105 ILE A C 1
ATOM 770 O O . ILE A 1 105 ? -19.807 8.514 23.360 1.00 87.38 105 ILE A O 1
ATOM 774 N N . PHE A 1 106 ? -20.686 7.216 21.771 1.00 90.94 106 PHE A N 1
ATOM 775 C CA . PHE A 1 106 ? -21.343 6.314 22.711 1.00 90.94 106 PHE A CA 1
ATOM 776 C C . PHE A 1 106 ? -20.438 5.121 23.021 1.00 90.94 106 PHE A C 1
ATOM 778 O O . PHE A 1 106 ? -20.164 4.308 22.133 1.00 90.94 106 PHE A O 1
ATOM 785 N N . LEU A 1 107 ? -19.979 5.015 24.270 1.00 89.06 107 LEU A N 1
ATOM 786 C CA . LEU A 1 107 ? -19.210 3.866 24.753 1.00 89.06 107 LEU A CA 1
ATOM 787 C C . LEU A 1 107 ? -20.141 2.857 25.419 1.00 89.06 107 LEU A C 1
ATOM 789 O O . LEU A 1 107 ? -20.952 3.217 26.270 1.00 89.06 107 LEU A O 1
ATOM 793 N N . ARG A 1 108 ? -20.004 1.588 25.041 1.00 88.88 108 ARG A N 1
ATOM 794 C CA . ARG A 1 108 ? -20.773 0.456 25.549 1.00 88.88 108 ARG A CA 1
ATOM 795 C C . ARG A 1 108 ? -19.916 -0.321 26.543 1.00 88.88 108 ARG A C 1
ATOM 797 O O . ARG A 1 108 ? -18.982 -1.012 26.147 1.00 88.88 108 ARG A O 1
ATOM 804 N N . ILE A 1 109 ? -20.245 -0.222 27.826 1.00 88.75 109 ILE A N 1
ATOM 805 C CA . ILE A 1 109 ? -19.408 -0.732 28.916 1.00 88.75 109 ILE A CA 1
ATOM 806 C C . ILE A 1 109 ? -20.122 -1.883 29.629 1.00 88.75 109 ILE A C 1
ATOM 808 O O . ILE A 1 109 ? -21.224 -1.725 30.169 1.00 88.75 109 ILE A O 1
ATOM 812 N N . ARG A 1 110 ? -19.507 -3.067 29.585 1.00 85.38 110 ARG A N 1
ATOM 813 C CA . ARG A 1 110 ? -19.958 -4.288 30.274 1.00 85.38 110 ARG A CA 1
ATOM 814 C C . ARG A 1 110 ? -19.266 -4.379 31.630 1.00 85.38 110 ARG A C 1
ATOM 816 O O . ARG A 1 110 ? -18.147 -3.910 31.753 1.00 85.38 110 ARG A O 1
ATOM 823 N N . VAL A 1 111 ? -19.898 -4.956 32.642 1.00 82.38 111 VAL A N 1
ATOM 824 C CA . VAL A 1 111 ? -19.268 -5.169 33.957 1.00 82.38 111 VAL A CA 1
ATOM 825 C C . VAL A 1 111 ? -18.915 -6.646 34.059 1.00 82.38 111 VAL A C 1
ATOM 827 O O . VAL A 1 111 ? -19.785 -7.474 33.815 1.00 82.38 111 VAL A O 1
ATOM 830 N N . ALA A 1 112 ? -17.659 -6.978 34.363 1.00 69.94 112 ALA A N 1
ATOM 831 C CA . ALA A 1 112 ? -17.219 -8.375 34.507 1.00 69.94 112 ALA A CA 1
ATOM 832 C C . ALA A 1 112 ? -17.491 -8.963 35.901 1.00 69.94 112 ALA A C 1
ATOM 834 O O . ALA A 1 112 ? -17.107 -10.093 36.183 1.00 69.94 112 ALA A O 1
ATOM 835 N N . ASP A 1 113 ? -18.099 -8.182 36.789 1.00 61.38 113 ASP A N 1
ATOM 836 C CA . ASP A 1 113 ? -18.336 -8.569 38.169 1.00 61.38 113 ASP A CA 1
ATOM 837 C C . ASP A 1 113 ? -19.654 -9.342 38.296 1.00 61.38 113 ASP A C 1
ATOM 839 O O . ASP A 1 113 ? -20.727 -8.814 38.003 1.00 61.38 113 ASP A O 1
ATOM 843 N N . THR A 1 114 ? -19.529 -10.572 38.792 1.00 49.75 114 THR A N 1
ATOM 844 C CA . THR A 1 114 ? -20.565 -11.537 39.199 1.00 49.75 114 THR A CA 1
ATOM 845 C C . THR A 1 114 ? -21.306 -12.303 38.093 1.00 49.75 114 THR A C 1
ATOM 847 O O . THR A 1 114 ? -21.922 -11.750 37.186 1.00 49.75 114 THR A O 1
ATOM 850 N N . ALA A 1 115 ? -21.244 -13.629 38.227 1.00 47.06 115 ALA A N 1
ATOM 851 C CA . ALA A 1 115 ? -21.628 -14.679 37.287 1.00 47.06 115 ALA A CA 1
ATOM 852 C C . ALA A 1 115 ? -23.125 -14.767 36.903 1.00 47.06 115 ALA A C 1
ATOM 854 O O . ALA A 1 115 ? -23.499 -15.738 36.261 1.00 47.06 115 ALA A O 1
ATOM 855 N N . ASP A 1 116 ? -23.960 -13.774 37.226 1.00 43.22 116 ASP A N 1
ATOM 856 C CA . ASP A 1 116 ? -25.419 -13.829 37.006 1.00 43.22 116 ASP A CA 1
ATOM 857 C C . ASP A 1 116 ? -26.059 -12.525 36.494 1.00 43.22 116 ASP A C 1
ATOM 859 O O . ASP A 1 116 ? -27.260 -12.477 36.218 1.00 43.22 116 ASP A O 1
ATOM 863 N N . ALA A 1 117 ? -25.295 -11.451 36.274 1.00 46.44 117 ALA A N 1
ATOM 864 C CA . ALA A 1 117 ? -25.840 -10.270 35.611 1.00 46.44 117 ALA A CA 1
ATOM 865 C C . ALA A 1 117 ? -25.772 -10.457 34.088 1.00 46.44 117 ALA A C 1
ATOM 867 O O . ALA A 1 117 ? -24.802 -10.064 33.435 1.00 46.44 117 ALA A O 1
ATOM 868 N N . VAL A 1 118 ? -26.824 -11.082 33.540 1.00 46.16 118 VAL A N 1
ATOM 869 C CA . VAL A 1 118 ? -27.317 -10.976 32.150 1.00 46.16 118 VAL A CA 1
ATOM 870 C C . VAL A 1 118 ? -26.669 -9.796 31.438 1.00 46.16 118 VAL A C 1
ATOM 872 O O . VAL A 1 118 ? -26.731 -8.707 31.988 1.00 46.16 118 VAL A O 1
ATOM 875 N N . HIS A 1 119 ? -26.077 -10.009 30.256 1.00 54.03 119 HIS A N 1
ATOM 876 C CA . HIS A 1 119 ? -25.281 -9.093 29.413 1.00 54.03 119 HIS A CA 1
ATOM 877 C C . HIS A 1 119 ? -25.786 -7.634 29.271 1.00 54.03 119 HIS A C 1
ATOM 879 O O . HIS A 1 119 ? -26.011 -7.125 28.171 1.00 54.03 119 HIS A O 1
ATOM 885 N N . ILE A 1 120 ? -25.933 -6.915 30.375 1.00 66.31 120 ILE A N 1
ATOM 886 C CA . ILE A 1 120 ? -26.435 -5.558 30.445 1.00 66.31 120 ILE A CA 1
ATOM 887 C C . ILE A 1 120 ? -25.208 -4.708 30.222 1.00 66.31 120 ILE A C 1
ATOM 889 O O . ILE A 1 120 ? -24.356 -4.551 31.093 1.00 66.31 120 ILE A O 1
ATOM 893 N N . SER A 1 121 ? -25.092 -4.186 29.016 1.00 78.19 121 SER A N 1
ATOM 894 C CA . SER A 1 121 ? -24.123 -3.160 28.688 1.00 78.19 121 SER A CA 1
ATOM 895 C C . SER A 1 121 ? -24.696 -1.788 29.017 1.00 78.19 121 SER A C 1
ATOM 897 O O . SER A 1 121 ? -25.799 -1.469 28.577 1.00 78.19 121 SER A O 1
ATOM 899 N N . THR A 1 122 ? -23.948 -0.958 29.738 1.00 84.19 122 THR A N 1
ATOM 900 C CA . THR A 1 122 ? -24.318 0.447 29.939 1.00 84.19 122 THR A CA 1
ATOM 901 C C . THR A 1 122 ? -23.719 1.264 28.816 1.00 84.19 122 THR A C 1
ATOM 903 O O . THR A 1 122 ? -22.504 1.262 28.636 1.00 84.19 122 THR A O 1
ATOM 906 N N . THR A 1 123 ? -24.564 1.968 28.077 1.00 89.38 123 THR A N 1
ATOM 907 C CA . THR A 1 123 ? -24.112 2.919 27.065 1.00 89.38 123 THR A CA 1
ATOM 908 C C . THR A 1 123 ? -24.007 4.303 27.695 1.00 89.38 123 THR A C 1
ATOM 910 O O . THR A 1 123 ? -24.996 4.805 28.230 1.00 89.38 123 THR A O 1
ATOM 913 N N . ILE A 1 124 ? -22.824 4.914 27.645 1.00 89.69 124 ILE A N 1
ATOM 914 C CA . ILE A 1 124 ? -22.589 6.277 28.132 1.00 89.69 124 ILE A CA 1
ATOM 915 C C . ILE A 1 124 ? -22.266 7.223 26.962 1.00 89.69 124 ILE A C 1
ATOM 917 O O . ILE A 1 124 ? -21.506 6.837 26.069 1.00 89.69 124 ILE A O 1
ATOM 921 N N . PRO A 1 125 ? -22.836 8.441 26.930 1.00 90.50 125 PRO A N 1
ATOM 922 C CA . PRO A 1 125 ? -22.429 9.480 25.990 1.00 90.50 125 PRO A CA 1
ATOM 923 C C . PRO A 1 125 ? -21.140 10.148 26.484 1.00 90.50 125 PRO A C 1
ATOM 925 O O . PRO A 1 125 ? -21.087 10.636 27.611 1.00 90.50 125 PRO A O 1
ATOM 928 N N . VAL A 1 126 ? -20.102 10.166 25.651 1.00 89.31 126 VAL A N 1
ATOM 929 C CA . VAL A 1 126 ? -18.768 10.695 25.980 1.00 89.31 126 VAL A CA 1
ATOM 930 C C . VAL A 1 126 ? -18.233 11.477 24.782 1.00 89.31 126 VAL A C 1
ATOM 932 O O . VAL A 1 126 ? -18.586 11.174 23.654 1.00 89.31 126 VAL A O 1
ATOM 935 N N . SER A 1 127 ? -17.391 12.490 24.962 1.00 89.75 127 SER A N 1
ATOM 936 C CA . SER A 1 127 ? -16.774 13.212 23.834 1.00 89.75 127 SER A CA 1
ATOM 937 C C . SER A 1 127 ? -15.367 12.686 23.523 1.00 89.75 127 SER A C 1
ATOM 939 O O . SER A 1 127 ? -14.719 12.094 24.381 1.00 89.75 127 SER A O 1
ATOM 941 N N . ALA A 1 128 ? -14.857 12.918 22.307 1.00 85.69 128 ALA A N 1
ATOM 942 C CA . ALA A 1 128 ? -13.523 12.447 21.902 1.00 85.69 128 ALA A CA 1
ATOM 943 C C . ALA A 1 128 ? -12.377 12.967 22.796 1.00 85.69 128 ALA A C 1
ATOM 945 O O . ALA A 1 128 ? -11.393 12.257 22.999 1.00 85.69 128 ALA A O 1
ATOM 946 N N . GLY A 1 129 ? -12.513 14.190 23.320 1.00 85.81 129 GLY A N 1
ATOM 947 C CA . GLY A 1 129 ? -11.517 14.836 24.181 1.00 85.81 129 GLY A CA 1
ATOM 948 C C . GLY A 1 129 ? -11.649 14.514 25.671 1.00 85.81 129 GLY A C 1
ATOM 949 O O . GLY A 1 129 ? -10.788 14.922 26.440 1.00 85.81 129 GLY A O 1
ATOM 950 N N . MET A 1 130 ? -12.699 13.798 26.083 1.00 89.38 130 MET A N 1
ATOM 951 C CA . MET A 1 130 ? -12.914 13.424 27.483 1.00 89.38 130 MET A CA 1
ATOM 952 C C . MET A 1 130 ? -11.874 12.391 27.927 1.00 89.38 130 MET A C 1
ATOM 954 O O . MET A 1 130 ? -11.523 11.496 27.148 1.00 89.38 130 MET A O 1
ATOM 958 N N . TYR A 1 131 ? -11.401 12.481 29.168 1.00 91.38 131 TYR A N 1
ATOM 959 C CA . TYR A 1 131 ? -10.462 11.498 29.710 1.00 91.38 131 TYR A CA 1
ATOM 960 C C . TYR A 1 131 ? -11.168 10.180 30.059 1.00 91.38 131 TYR A C 1
ATOM 962 O O . TYR A 1 131 ? -12.343 10.149 30.432 1.00 91.38 131 TYR A O 1
ATOM 970 N N . MET A 1 132 ? -10.437 9.067 29.975 1.00 89.06 132 MET A N 1
ATOM 971 C CA . MET A 1 132 ? -10.909 7.741 30.384 1.00 89.06 132 MET A CA 1
ATOM 972 C C . MET A 1 132 ? -11.281 7.700 31.868 1.00 89.06 132 MET A C 1
ATOM 974 O O . MET A 1 132 ? -12.230 7.004 32.228 1.00 89.06 132 MET A O 1
ATOM 978 N N . GLN A 1 133 ? -10.594 8.480 32.708 1.00 89.62 133 GLN A N 1
ATOM 979 C CA . GLN A 1 133 ? -10.962 8.681 34.111 1.00 89.62 133 GLN A CA 1
ATOM 980 C C . GLN A 1 133 ? -12.399 9.202 34.264 1.00 89.62 133 GLN A C 1
ATOM 982 O O . GLN A 1 133 ? -13.198 8.620 34.995 1.00 89.62 133 GLN A O 1
ATOM 987 N N . GLU A 1 134 ? -12.757 10.260 33.538 1.00 88.94 134 GLU A N 1
ATOM 988 C CA . GLU A 1 134 ? -14.095 10.850 33.622 1.00 88.94 134 GLU A CA 1
ATOM 989 C C . GLU A 1 134 ? -15.155 9.900 33.038 1.00 88.94 134 GLU A C 1
ATOM 991 O O . GLU A 1 134 ? -16.261 9.782 33.568 1.00 88.94 134 GLU A O 1
ATOM 996 N N . ALA A 1 135 ? -14.811 9.160 31.976 1.00 89.25 135 ALA A N 1
ATOM 997 C CA . ALA A 1 135 ? -15.676 8.116 31.432 1.00 89.25 135 ALA A CA 1
ATOM 998 C C . ALA A 1 135 ? -15.947 7.007 32.466 1.00 89.25 135 ALA A C 1
ATOM 1000 O O . ALA A 1 135 ? -17.090 6.569 32.602 1.00 89.25 135 ALA A O 1
ATOM 1001 N N . LEU A 1 136 ? -14.932 6.586 33.227 1.00 89.00 136 LEU A N 1
ATOM 1002 C CA . LEU A 1 136 ? -15.076 5.611 34.310 1.00 89.00 136 LEU A CA 1
ATOM 1003 C C . LEU A 1 136 ? -16.013 6.138 35.403 1.00 89.00 136 LEU A C 1
ATOM 1005 O O . LEU A 1 136 ? -16.940 5.435 35.808 1.00 89.00 136 LEU A O 1
ATOM 1009 N N . GLU A 1 137 ? -15.827 7.382 35.841 1.00 89.19 137 GLU A N 1
ATOM 1010 C CA . GLU A 1 137 ? -16.678 8.016 36.854 1.00 89.19 137 GLU A CA 1
ATOM 1011 C C . GLU A 1 137 ? -18.143 8.100 36.413 1.00 89.19 137 GLU A C 1
ATOM 1013 O O . GLU A 1 137 ? -19.047 7.817 37.205 1.00 89.19 137 GLU A O 1
ATOM 1018 N N . LEU A 1 138 ? -18.401 8.400 35.134 1.00 88.75 138 LEU A N 1
ATOM 1019 C CA . LEU A 1 138 ? -19.752 8.378 34.572 1.00 88.75 138 LEU A CA 1
ATOM 1020 C C . LEU A 1 138 ? -20.388 6.985 34.649 1.00 88.75 138 LEU A C 1
ATOM 1022 O O . LEU A 1 138 ? -21.564 6.878 35.010 1.00 88.75 138 LEU A O 1
ATOM 1026 N N . VAL A 1 139 ? -19.640 5.917 34.347 1.00 87.69 139 VAL A N 1
ATOM 1027 C CA . VAL A 1 139 ? -20.148 4.540 34.481 1.00 87.69 139 VAL A CA 1
ATOM 1028 C C . VAL A 1 139 ? -20.426 4.20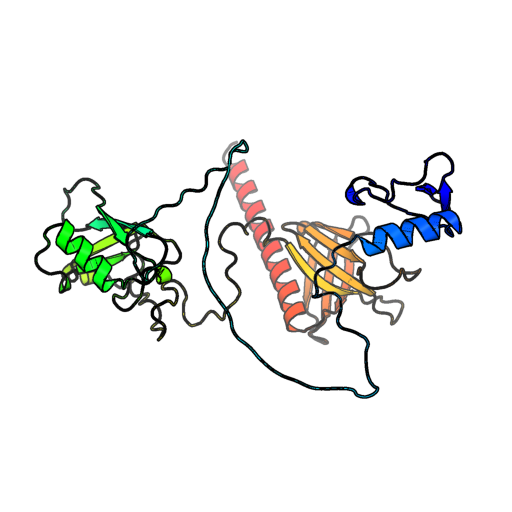4 35.937 1.00 87.69 139 VAL A C 1
ATOM 1030 O O . VAL A 1 139 ? -21.505 3.693 36.239 1.00 87.69 139 VAL A O 1
ATOM 1033 N N . CYS A 1 140 ? -19.491 4.507 36.839 1.00 86.44 140 CYS A N 1
ATOM 1034 C CA . CYS A 1 140 ? -19.644 4.241 38.266 1.00 86.44 140 CYS A CA 1
ATOM 1035 C C . CYS A 1 140 ? -20.859 4.979 38.835 1.00 86.44 140 CYS A C 1
ATOM 1037 O O . CYS A 1 140 ? -21.677 4.369 39.519 1.00 86.44 140 CYS A O 1
ATOM 1039 N N . ARG A 1 141 ? -21.072 6.243 38.451 1.00 86.81 141 ARG A N 1
ATOM 1040 C CA . ARG A 1 141 ? -22.254 7.020 38.844 1.00 86.81 141 ARG A CA 1
ATOM 1041 C C . ARG A 1 141 ? -23.549 6.436 38.281 1.00 86.81 141 ARG A C 1
ATOM 1043 O O . ARG A 1 141 ? -24.554 6.380 38.985 1.00 86.81 141 ARG A O 1
ATOM 1050 N N . LYS A 1 142 ? -23.545 5.988 37.021 1.00 84.31 142 LYS A N 1
ATOM 1051 C CA . LYS A 1 142 ? -24.725 5.378 36.380 1.00 84.31 142 LYS A CA 1
ATOM 1052 C C . LYS A 1 142 ? -25.074 4.015 36.967 1.00 84.31 142 LYS A C 1
ATOM 1054 O O . LYS A 1 142 ? -26.252 3.676 37.021 1.00 84.31 142 LYS A O 1
ATOM 1059 N N . ARG A 1 143 ? -24.075 3.258 37.421 1.00 78.19 143 ARG A N 1
ATOM 1060 C CA . ARG A 1 143 ? -24.253 1.942 38.043 1.00 78.19 143 ARG A CA 1
ATOM 1061 C C . ARG A 1 143 ? -24.301 1.955 39.568 1.00 78.19 143 ARG A C 1
ATOM 1063 O O . ARG A 1 143 ? -24.455 0.885 40.141 1.00 78.19 143 ARG A O 1
ATOM 1070 N N . LYS A 1 144 ? -24.220 3.131 40.204 1.00 80.62 144 LYS A N 1
ATOM 1071 C CA . LYS A 1 144 ? -24.153 3.288 41.669 1.00 80.62 144 LYS A CA 1
ATOM 1072 C C . LYS A 1 144 ? -23.038 2.427 42.286 1.00 80.62 144 LYS A C 1
ATOM 1074 O O . LYS A 1 144 ? -23.268 1.705 43.244 1.00 80.62 144 LYS A O 1
ATOM 1079 N N . LEU A 1 145 ? -21.852 2.458 41.679 1.00 81.19 145 LEU A N 1
ATOM 1080 C CA . LEU A 1 145 ? -20.663 1.798 42.217 1.00 81.19 145 LEU A CA 1
ATOM 1081 C C . LEU A 1 145 ? -19.965 2.756 43.185 1.00 81.19 145 LEU A C 1
ATOM 1083 O O . LEU A 1 145 ? -19.643 3.879 42.795 1.00 81.19 145 LEU A O 1
ATOM 1087 N N . ASP A 1 146 ? -19.724 2.303 44.415 1.00 70.88 146 ASP A N 1
ATOM 1088 C CA . ASP A 1 146 ? -19.323 3.170 45.532 1.00 70.88 146 ASP A CA 1
ATOM 1089 C C . ASP A 1 146 ? -17.912 3.765 45.383 1.00 70.88 146 ASP A C 1
ATOM 1091 O O . ASP A 1 146 ? -17.672 4.893 45.807 1.00 70.88 146 ASP A O 1
ATOM 1095 N N . ASN A 1 147 ? -16.995 3.062 44.701 1.00 80.88 147 ASN A N 1
ATOM 1096 C CA . ASN A 1 147 ? -15.597 3.481 44.559 1.00 80.88 147 ASN A CA 1
ATOM 1097 C C . ASN A 1 147 ? -15.108 3.438 43.102 1.00 80.88 147 ASN A C 1
ATOM 1099 O O . ASN A 1 147 ? -14.750 2.364 42.623 1.00 80.88 147 ASN A O 1
ATOM 1103 N N . PRO A 1 148 ? -14.971 4.574 42.390 1.00 78.69 148 PRO A N 1
ATOM 1104 C CA . PRO A 1 148 ? -14.439 4.582 41.022 1.00 78.69 148 PRO A CA 1
ATOM 1105 C C . PRO A 1 148 ? -12.969 4.134 40.956 1.00 78.69 148 PRO A C 1
ATOM 1107 O O . PRO A 1 148 ? -12.531 3.539 39.976 1.00 78.69 148 PRO A O 1
ATOM 1110 N N . LYS A 1 149 ? -12.197 4.358 42.025 1.00 79.88 149 LYS A N 1
ATOM 1111 C CA . LYS A 1 149 ? -10.767 4.020 42.077 1.00 79.88 149 LYS A CA 1
ATOM 1112 C C . LYS A 1 149 ? -10.488 2.519 42.105 1.00 79.88 149 LYS A C 1
ATOM 1114 O O . LYS A 1 149 ? -9.378 2.130 41.740 1.00 79.88 149 LYS A O 1
ATOM 1119 N N . ASP A 1 150 ? -11.462 1.699 42.485 1.00 83.50 150 ASP A N 1
ATOM 1120 C CA . ASP A 1 150 ? -11.299 0.247 42.607 1.00 83.50 150 ASP A CA 1
ATOM 1121 C C . ASP A 1 150 ? -11.590 -0.488 41.297 1.00 83.50 150 ASP A C 1
ATOM 1123 O O . ASP A 1 150 ? -11.371 -1.696 41.208 1.00 83.50 150 ASP A O 1
ATOM 1127 N N . TYR A 1 151 ? -12.042 0.223 40.261 1.00 84.50 151 TYR A N 1
ATOM 1128 C CA . TYR A 1 151 ? -12.327 -0.348 38.951 1.00 84.50 151 TYR A CA 1
ATOM 1129 C C . TYR A 1 151 ? -11.269 0.041 37.919 1.00 84.50 151 TYR A C 1
ATOM 1131 O O . TYR A 1 151 ? -10.587 1.061 38.022 1.00 84.50 151 TYR A O 1
ATOM 1139 N N . ALA A 1 152 ? -11.130 -0.808 36.911 1.00 86.06 152 ALA A N 1
ATOM 1140 C CA . ALA A 1 152 ? -10.283 -0.603 35.753 1.00 86.06 152 ALA A CA 1
ATOM 1141 C C . ALA A 1 152 ? -11.075 -0.879 34.474 1.00 86.06 152 ALA A C 1
ATOM 1143 O O . ALA A 1 152 ? -11.979 -1.719 34.454 1.00 86.06 152 ALA A O 1
ATOM 1144 N N . LEU A 1 153 ? -10.718 -0.167 33.406 1.00 86.56 153 LEU A N 1
ATOM 1145 C CA . LEU A 1 153 ? -11.278 -0.376 32.078 1.00 86.56 153 LEU A CA 1
ATOM 1146 C C . LEU A 1 153 ? -10.357 -1.293 31.274 1.00 86.56 153 LEU A C 1
ATOM 1148 O O . LEU A 1 153 ? -9.160 -1.048 31.130 1.00 86.56 153 LEU A O 1
ATOM 1152 N N . LEU A 1 154 ? -10.949 -2.345 30.735 1.00 86.50 154 LEU A N 1
ATOM 1153 C CA . LEU A 1 154 ? -10.360 -3.262 29.777 1.00 86.50 154 LEU A CA 1
ATOM 1154 C C . LEU A 1 154 ? -11.103 -3.127 28.452 1.00 86.50 154 LEU A C 1
ATOM 1156 O O . LEU A 1 154 ? -12.251 -2.677 28.389 1.00 86.50 154 LEU A O 1
ATOM 1160 N N . LEU A 1 155 ? -10.446 -3.521 27.371 1.00 85.19 155 LEU A N 1
ATOM 1161 C CA . LEU A 1 155 ? -11.121 -3.664 26.090 1.00 85.19 155 LEU A CA 1
ATOM 1162 C C . LEU A 1 155 ? -12.099 -4.867 26.111 1.00 85.19 155 LEU A C 1
ATOM 1164 O O . LEU A 1 155 ? -11.996 -5.742 26.967 1.00 85.19 155 LEU A O 1
ATOM 1168 N N . ALA A 1 156 ? -13.079 -4.903 25.196 1.00 79.44 156 ALA A N 1
ATOM 1169 C CA . ALA A 1 156 ? -14.066 -5.990 25.052 1.00 79.44 156 ALA A CA 1
ATOM 1170 C C . ALA A 1 156 ? -13.479 -7.412 25.003 1.00 79.44 156 ALA A C 1
ATOM 1172 O O . ALA A 1 156 ? -14.098 -8.352 25.490 1.00 79.44 156 ALA A O 1
ATOM 1173 N N . ASP A 1 157 ? -12.296 -7.556 24.417 1.00 70.44 157 ASP A N 1
ATOM 1174 C CA . ASP A 1 157 ? -11.531 -8.800 24.295 1.00 70.44 157 ASP A CA 1
ATOM 1175 C C . ASP A 1 157 ? -10.728 -9.141 25.564 1.00 70.44 157 ASP A C 1
ATOM 1177 O O . ASP A 1 157 ? -9.970 -10.106 25.569 1.00 70.44 157 ASP A O 1
ATOM 1181 N N . MET A 1 158 ? -10.874 -8.336 26.624 1.00 71.81 158 MET A N 1
ATOM 1182 C CA . MET A 1 158 ? -10.131 -8.410 27.881 1.00 71.81 158 MET A CA 1
ATOM 1183 C C . MET A 1 158 ? -8.607 -8.389 27.696 1.00 71.81 158 MET A C 1
ATOM 1185 O O . MET A 1 158 ? -7.902 -8.739 28.628 1.00 71.81 158 MET A O 1
ATOM 1189 N N . SER A 1 159 ? -8.092 -7.963 26.534 1.00 70.19 159 SER A N 1
ATOM 1190 C CA . SER A 1 159 ? -6.686 -8.159 26.145 1.00 70.19 159 SER A CA 1
ATOM 1191 C C . SER A 1 159 ? -5.751 -7.038 26.601 1.00 70.19 159 SER A C 1
ATOM 1193 O O . SER A 1 159 ? -4.566 -7.264 26.841 1.00 70.19 159 SER A O 1
ATOM 1195 N N . ILE A 1 160 ? -6.270 -5.809 26.693 1.00 80.19 160 ILE A N 1
ATOM 1196 C CA . ILE A 1 160 ? -5.480 -4.597 26.929 1.00 80.19 160 ILE A CA 1
ATOM 1197 C C . ILE A 1 160 ? -6.114 -3.773 28.045 1.00 80.19 160 ILE A C 1
ATOM 1199 O O . ILE A 1 160 ? -7.282 -3.377 27.957 1.00 80.19 160 ILE A O 1
ATOM 1203 N N . LEU A 1 161 ? -5.308 -3.469 29.065 1.00 84.31 161 LEU A N 1
ATOM 1204 C CA . LEU A 1 161 ? -5.639 -2.523 30.128 1.00 84.31 161 LEU A CA 1
ATOM 1205 C C . LEU A 1 161 ? -5.570 -1.088 29.599 1.00 84.31 161 LEU A C 1
ATOM 1207 O O . LEU A 1 161 ? -4.526 -0.636 29.125 1.00 84.31 161 LEU A O 1
ATOM 1211 N N . ILE A 1 162 ? -6.682 -0.363 29.705 1.00 86.19 162 ILE A N 1
ATOM 1212 C CA . ILE A 1 162 ? -6.801 1.014 29.225 1.00 86.19 162 ILE A CA 1
ATOM 1213 C C . ILE A 1 162 ? -6.294 1.975 30.309 1.00 86.19 162 ILE A C 1
ATOM 1215 O O . ILE A 1 162 ? -6.835 1.978 31.418 1.00 86.19 162 ILE A O 1
ATOM 1219 N N . PRO A 1 163 ? -5.283 2.816 30.018 1.00 86.75 163 PRO A N 1
ATOM 1220 C CA . PRO A 1 163 ? -4.838 3.844 30.951 1.00 86.75 163 PRO A CA 1
ATOM 1221 C C . PRO A 1 163 ? -5.912 4.911 31.172 1.00 86.75 163 PRO A C 1
ATOM 1223 O O . PRO A 1 163 ? -6.541 5.377 30.221 1.00 86.75 163 PRO A O 1
ATOM 1226 N N . LEU A 1 164 ? -6.067 5.341 32.425 1.00 86.69 164 LEU A N 1
ATOM 1227 C CA . LEU A 1 164 ? -7.029 6.378 32.818 1.00 86.69 164 LEU A CA 1
ATOM 1228 C C . LEU A 1 164 ? -6.593 7.784 32.363 1.00 86.69 164 LEU A C 1
ATOM 1230 O O . LEU A 1 164 ? -7.442 8.646 32.147 1.00 86.69 164 LEU A O 1
ATOM 1234 N N . ASP A 1 165 ? -5.288 7.968 32.131 1.00 84.31 165 ASP A N 1
ATOM 1235 C CA . ASP A 1 165 ? -4.651 9.235 31.736 1.00 84.31 165 ASP A CA 1
ATOM 1236 C C . ASP A 1 165 ? -4.814 9.581 30.242 1.00 84.31 165 ASP A C 1
ATOM 1238 O O . ASP A 1 165 ? -4.272 10.576 29.764 1.00 84.31 165 ASP A O 1
ATOM 1242 N N . ARG A 1 166 ? -5.530 8.753 29.470 1.00 86.38 166 ARG A N 1
ATOM 1243 C CA . ARG A 1 166 ? -5.752 8.962 28.029 1.00 86.38 166 ARG A CA 1
ATOM 1244 C C . ARG A 1 166 ? -7.178 9.381 27.716 1.00 86.38 166 ARG A C 1
ATOM 1246 O O . ARG A 1 166 ? -8.078 9.187 28.525 1.00 86.38 166 ARG A O 1
ATOM 1253 N N . THR A 1 167 ? -7.395 9.928 26.523 1.00 90.00 167 THR A N 1
ATOM 1254 C CA . THR A 1 167 ? -8.720 10.368 26.056 1.00 90.00 167 THR A CA 1
ATOM 1255 C C . THR A 1 167 ? -9.476 9.279 25.298 1.00 90.00 167 THR A C 1
ATOM 1257 O O . THR A 1 167 ? -8.901 8.275 24.874 1.00 90.00 167 THR A O 1
ATOM 1260 N N . VAL A 1 168 ? -10.775 9.479 25.058 1.00 87.75 168 VAL A N 1
ATOM 1261 C CA . VAL A 1 168 ? -11.605 8.555 24.254 1.00 87.75 168 VAL A CA 1
ATOM 1262 C C . VAL A 1 168 ? -11.092 8.420 22.821 1.00 87.75 168 VAL A C 1
ATOM 1264 O O . VAL A 1 168 ? -11.200 7.345 22.228 1.00 87.75 168 VAL A O 1
ATOM 1267 N N . ALA A 1 169 ? -10.480 9.472 22.270 1.00 86.25 169 ALA A N 1
ATOM 1268 C CA . ALA A 1 169 ? -9.863 9.434 20.946 1.00 86.25 169 ALA A CA 1
ATOM 1269 C C . ALA A 1 169 ? -8.788 8.335 20.823 1.00 86.25 169 ALA A C 1
ATOM 1271 O O . ALA A 1 169 ? -8.648 7.724 19.760 1.00 86.25 169 ALA A O 1
ATOM 1272 N N . SER A 1 170 ? -8.088 8.017 21.919 1.00 86.50 170 SER A N 1
ATOM 1273 C CA . SER A 1 170 ? -7.039 6.988 21.944 1.00 86.50 170 SER A CA 1
ATOM 1274 C C . SER A 1 170 ? -7.549 5.562 21.670 1.00 86.50 170 SER A C 1
ATOM 1276 O O . SER A 1 170 ? -6.758 4.694 21.288 1.00 86.50 170 SER A O 1
ATOM 1278 N N . LEU A 1 171 ? -8.864 5.321 21.792 1.00 83.31 171 LEU A N 1
ATOM 1279 C CA . LEU A 1 171 ? -9.508 4.035 21.499 1.00 83.31 171 LEU A CA 1
ATOM 1280 C C . LEU A 1 171 ? -9.691 3.769 19.992 1.00 83.31 171 LEU A C 1
ATOM 1282 O O . LEU A 1 171 ? -10.158 2.690 19.627 1.00 83.31 171 LEU A O 1
ATOM 1286 N N . GLN A 1 172 ? -9.347 4.722 19.111 1.00 81.06 172 GLN A N 1
ATOM 1287 C CA . GLN A 1 172 ? -9.385 4.581 17.643 1.00 81.06 172 GLN A CA 1
ATOM 1288 C C . GLN A 1 172 ? -10.690 3.957 17.101 1.00 81.06 172 GLN A C 1
ATOM 1290 O O . GLN A 1 172 ? -10.68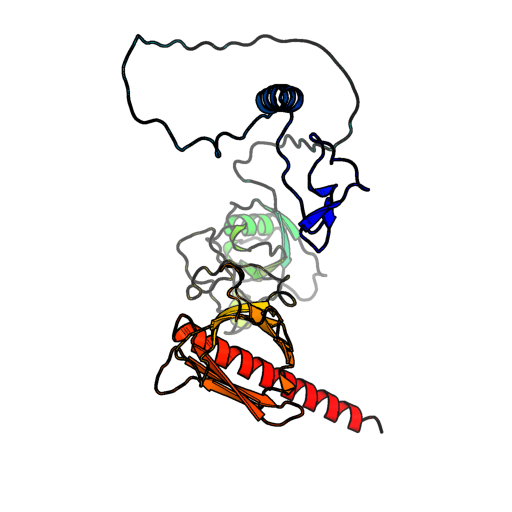1 3.141 16.182 1.00 81.06 172 GLN A O 1
ATOM 1295 N N . GLY A 1 173 ? -11.835 4.322 17.687 1.00 79.88 173 GLY A N 1
ATOM 1296 C CA . GLY A 1 173 ? -13.153 3.850 17.252 1.00 79.88 173 GLY A CA 1
ATOM 1297 C C . GLY A 1 173 ? -13.644 2.553 17.903 1.00 79.88 173 GLY A C 1
ATOM 1298 O O . GLY A 1 173 ? -14.781 2.159 17.637 1.00 79.88 173 GLY A O 1
ATOM 1299 N N . LYS A 1 174 ? -12.871 1.916 18.796 1.00 85.19 174 LYS A N 1
ATOM 1300 C CA . LYS A 1 174 ? -13.377 0.807 19.620 1.00 85.19 174 LYS A CA 1
ATOM 1301 C C . LYS A 1 174 ? -14.324 1.346 20.695 1.00 85.19 174 LYS A C 1
ATOM 1303 O O . LYS A 1 174 ? -13.919 2.105 21.568 1.00 85.19 174 LYS A O 1
ATOM 1308 N N . ARG A 1 175 ? -15.601 0.962 20.608 1.00 86.38 175 ARG A N 1
ATOM 1309 C CA . ARG A 1 175 ? -16.679 1.463 21.484 1.00 86.38 175 ARG A CA 1
ATOM 1310 C C . ARG A 1 175 ? -17.060 0.504 22.605 1.00 86.38 175 ARG A C 1
ATOM 1312 O O . ARG A 1 175 ? -17.788 0.904 23.504 1.00 86.38 175 ARG A O 1
ATOM 1319 N N . GLU A 1 176 ? -16.618 -0.747 22.542 1.00 88.69 176 GLU A N 1
ATOM 1320 C CA . GLU A 1 176 ? -16.974 -1.770 23.524 1.00 88.69 176 GLU A CA 1
ATOM 1321 C C . GLU A 1 176 ? -15.849 -1.948 24.548 1.00 88.69 176 GLU A C 1
ATOM 1323 O O . GLU A 1 176 ? -14.731 -2.307 24.180 1.00 88.69 176 GLU A O 1
ATOM 1328 N N . LEU A 1 177 ? -16.154 -1.702 25.823 1.00 88.25 177 LEU A N 1
ATOM 1329 C CA . LEU A 1 177 ? -15.222 -1.832 26.946 1.00 88.25 177 LEU A CA 1
ATOM 1330 C C . LEU A 1 177 ? -15.807 -2.737 28.036 1.00 88.25 177 LEU A C 1
ATOM 1332 O O . LEU A 1 177 ? -17.023 -2.942 28.121 1.00 88.25 177 LEU A O 1
ATOM 1336 N N . VAL A 1 178 ? -14.937 -3.235 28.905 1.00 88.25 178 VAL A N 1
ATOM 1337 C CA . VAL A 1 178 ? -15.287 -4.036 30.076 1.00 88.25 178 VAL A CA 1
ATOM 1338 C C . VAL A 1 178 ? -14.737 -3.358 31.324 1.00 88.25 178 VAL A C 1
ATOM 1340 O O . VAL A 1 178 ? -13.555 -3.048 31.410 1.00 88.25 178 VAL A O 1
ATOM 1343 N N . LEU A 1 179 ? -15.602 -3.120 32.298 1.00 87.19 179 LEU A N 1
ATOM 1344 C CA . LEU A 1 179 ? -15.262 -2.638 33.624 1.00 87.19 179 LEU A CA 1
ATOM 1345 C C . LEU A 1 179 ? -14.998 -3.840 34.532 1.00 87.19 179 LEU A C 1
ATOM 1347 O O . LEU A 1 179 ? -15.866 -4.702 34.696 1.00 87.19 179 LEU A O 1
ATOM 1351 N N . VAL A 1 180 ? -13.812 -3.885 35.129 1.00 85.25 180 VAL A N 1
ATOM 1352 C CA . VAL A 1 180 ? -13.361 -4.983 35.995 1.00 85.25 180 VAL A CA 1
ATOM 1353 C C . VAL A 1 180 ? -12.857 -4.417 37.316 1.00 85.25 180 VAL A C 1
ATOM 1355 O O . VAL A 1 180 ? -12.270 -3.336 37.347 1.00 85.25 180 VAL A O 1
ATOM 1358 N N . LYS A 1 181 ? -13.082 -5.130 38.424 1.00 84.50 181 LYS A N 1
ATOM 1359 C CA . LYS A 1 181 ? -12.495 -4.773 39.722 1.00 84.50 181 LYS A CA 1
ATOM 1360 C C . LYS A 1 181 ? -10.980 -4.964 39.682 1.00 84.50 181 LYS A C 1
ATOM 1362 O O . LYS A 1 181 ? -10.491 -6.001 39.239 1.00 84.50 181 LYS A O 1
ATOM 1367 N N . LYS A 1 182 ? -10.220 -4.004 40.206 1.00 78.81 182 LYS A N 1
ATOM 1368 C CA . LYS A 1 182 ? -8.753 -4.074 40.274 1.00 78.81 182 LYS A CA 1
ATOM 1369 C C . LYS A 1 182 ? -8.255 -5.279 41.071 1.00 78.81 182 LYS A C 1
ATOM 1371 O O . LYS A 1 182 ? -7.202 -5.808 40.744 1.00 78.81 182 LYS A O 1
ATOM 1376 N N . SER A 1 183 ? -9.023 -5.759 42.049 1.00 76.38 183 SER A N 1
ATOM 1377 C CA . SER A 1 183 ? -8.730 -6.996 42.788 1.00 76.38 183 SER A CA 1
ATOM 1378 C C . SER A 1 183 ? -8.819 -8.270 41.935 1.00 76.38 183 SER A C 1
ATOM 1380 O O . SER A 1 183 ? -8.212 -9.273 42.296 1.00 76.38 183 SER A O 1
ATOM 1382 N N . MET A 1 184 ? -9.533 -8.239 40.802 1.00 71.25 184 MET A N 1
ATOM 1383 C CA . MET A 1 184 ? -9.642 -9.358 39.855 1.00 71.25 184 MET A CA 1
ATOM 1384 C C . MET A 1 184 ? -8.568 -9.318 38.756 1.00 71.25 184 MET A C 1
ATOM 1386 O O . MET A 1 184 ? -8.329 -10.334 38.108 1.00 71.25 184 MET A O 1
ATOM 1390 N N . LEU A 1 185 ? -7.870 -8.188 38.568 1.00 70.31 185 LEU A N 1
ATOM 1391 C CA . LEU A 1 185 ? -6.764 -8.077 37.602 1.00 70.31 185 LEU A CA 1
ATOM 1392 C C . LEU A 1 185 ? -5.627 -9.092 37.842 1.00 70.31 185 LEU A C 1
ATOM 1394 O O . LEU A 1 185 ? -5.163 -9.669 36.860 1.00 70.31 185 LEU A O 1
ATOM 1398 N N . PRO A 1 186 ? -5.184 -9.370 39.089 1.00 63.47 186 PRO A N 1
ATOM 1399 C CA . PRO A 1 186 ? -4.146 -10.368 39.351 1.00 63.47 186 PRO A CA 1
ATOM 1400 C C . PRO A 1 186 ? -4.570 -11.796 38.984 1.00 63.47 186 PRO A C 1
ATOM 1402 O O . PRO A 1 186 ? -3.733 -12.590 38.569 1.00 63.47 186 PRO A O 1
ATOM 1405 N N . GLN A 1 187 ? -5.863 -12.122 39.109 1.00 59.81 187 GLN A N 1
ATOM 1406 C CA . GLN A 1 187 ? -6.400 -13.452 38.787 1.00 59.81 187 GLN A CA 1
ATOM 1407 C C . GLN A 1 187 ? -6.493 -13.693 37.275 1.00 59.81 187 GLN A C 1
ATOM 1409 O O . GLN A 1 187 ? -6.474 -14.837 36.833 1.00 59.81 187 GLN A O 1
ATOM 1414 N N . LEU A 1 188 ? -6.539 -12.618 36.482 1.00 60.09 188 LEU A N 1
ATOM 1415 C CA . LEU A 1 188 ? -6.550 -12.661 35.020 1.00 60.09 188 LEU A CA 1
ATOM 1416 C C . LEU A 1 188 ? -5.129 -12.706 34.405 1.00 60.09 188 LEU A C 1
ATOM 1418 O O . LEU A 1 188 ? -4.982 -12.556 33.199 1.00 60.09 188 LEU A O 1
ATOM 1422 N N . GLY A 1 189 ? -4.105 -12.928 35.247 1.00 46.41 189 GLY A N 1
ATOM 1423 C CA . GLY A 1 189 ? -2.834 -13.600 34.945 1.00 46.41 189 GLY A CA 1
ATOM 1424 C C . GLY A 1 189 ? -2.010 -13.101 33.751 1.00 46.41 189 GLY A C 1
ATOM 1425 O O . GLY A 1 189 ? -2.285 -13.475 32.624 1.00 46.41 189 GLY A O 1
ATOM 1426 N N . HIS A 1 190 ? -0.924 -12.369 34.040 1.00 47.50 190 HIS A N 1
ATOM 1427 C CA . HIS A 1 190 ? 0.351 -12.195 33.301 1.00 47.50 190 HIS A CA 1
ATOM 1428 C C . HIS A 1 190 ? 0.402 -11.870 31.786 1.00 47.50 190 HIS A C 1
ATOM 1430 O O . HIS A 1 190 ? 1.386 -11.257 31.374 1.00 47.50 190 HIS A O 1
ATOM 1436 N N . ASP A 1 191 ? -0.606 -12.174 30.970 1.00 49.53 191 ASP A N 1
ATOM 1437 C CA . ASP A 1 191 ? -0.616 -11.941 29.513 1.00 49.53 191 ASP A CA 1
ATOM 1438 C C . ASP A 1 191 ? -1.269 -10.593 29.130 1.00 49.53 191 ASP A C 1
ATOM 1440 O O . ASP A 1 191 ? -1.137 -10.089 28.017 1.00 49.53 191 ASP A O 1
ATOM 1444 N N . LEU A 1 192 ? -1.926 -9.946 30.100 1.00 52.50 192 LEU A N 1
ATOM 1445 C CA . LEU A 1 192 ? -2.650 -8.673 29.941 1.00 52.50 192 LEU A CA 1
ATOM 1446 C C . LEU A 1 192 ? -1.771 -7.424 30.044 1.00 52.50 192 LEU A C 1
ATOM 1448 O O . LEU A 1 192 ? -2.248 -6.292 29.945 1.00 52.50 192 LEU A O 1
ATOM 1452 N N . ILE A 1 193 ? -0.468 -7.613 30.247 1.00 50.66 193 ILE A N 1
ATOM 1453 C CA . ILE A 1 193 ? 0.510 -6.537 30.425 1.00 50.66 193 ILE A CA 1
ATOM 1454 C C . ILE A 1 193 ? 1.075 -6.123 29.057 1.00 50.66 193 ILE A C 1
ATOM 1456 O O . ILE A 1 193 ? 2.255 -5.815 28.915 1.00 50.66 193 ILE A O 1
ATOM 1460 N N . GLN A 1 194 ? 0.230 -5.998 28.031 1.00 52.44 194 GLN A N 1
ATOM 1461 C CA . GLN A 1 194 ? 0.457 -4.903 27.090 1.00 52.44 194 GLN A CA 1
ATOM 1462 C C . GLN A 1 194 ? -0.021 -3.630 27.780 1.00 52.44 194 GLN A C 1
ATOM 1464 O O . GLN A 1 194 ? -1.069 -3.079 27.455 1.00 52.44 194 GLN A O 1
ATOM 1469 N N . VAL A 1 195 ? 0.749 -3.184 28.782 1.00 55.09 195 VAL A N 1
ATOM 1470 C CA . VAL A 1 195 ? 0.626 -1.831 29.326 1.00 55.09 195 VAL A CA 1
ATOM 1471 C C . VAL A 1 195 ? 0.772 -0.922 28.124 1.00 55.09 195 VAL A C 1
ATOM 1473 O O . VAL A 1 195 ? 1.858 -0.836 27.546 1.00 55.09 195 VAL A O 1
ATOM 1476 N N . ALA A 1 196 ? -0.353 -0.340 27.709 1.00 55.69 196 ALA A N 1
ATOM 1477 C CA . ALA A 1 196 ? -0.447 0.570 26.586 1.00 55.69 196 ALA A CA 1
ATOM 1478 C C . ALA A 1 196 ? 0.779 1.483 26.607 1.00 55.69 196 ALA A C 1
ATOM 1480 O O . ALA A 1 196 ? 0.993 2.186 27.599 1.00 55.69 196 ALA A O 1
ATOM 1481 N N . GLY A 1 197 ? 1.620 1.392 25.570 1.00 56.31 197 GLY A N 1
ATOM 1482 C CA . GLY A 1 197 ? 2.977 1.942 25.596 1.00 56.31 197 GLY A CA 1
ATOM 1483 C C . GLY A 1 197 ? 2.966 3.366 26.135 1.00 56.31 197 GLY A C 1
ATOM 1484 O O . GLY A 1 197 ? 2.205 4.179 25.619 1.00 56.31 197 GLY A O 1
ATOM 1485 N N . LYS A 1 198 ? 3.713 3.624 27.218 1.00 56.84 198 LYS A N 1
ATOM 1486 C CA . LYS A 1 198 ? 3.727 4.896 27.957 1.00 56.84 198 LYS A CA 1
ATOM 1487 C C . LYS A 1 198 ? 4.152 6.041 27.032 1.00 56.84 198 LYS A C 1
ATOM 1489 O O . LYS A 1 198 ? 5.325 6.370 26.929 1.00 56.84 198 LYS A O 1
ATOM 1494 N N . THR A 1 199 ? 3.186 6.605 26.330 1.00 62.97 199 THR A N 1
ATOM 1495 C CA . THR A 1 199 ? 3.327 7.784 25.486 1.00 62.97 199 THR A CA 1
ATOM 1496 C C . THR A 1 199 ? 2.962 9.004 26.317 1.00 62.97 199 THR A C 1
ATOM 1498 O O . THR A 1 199 ? 2.068 8.938 27.161 1.00 62.97 199 THR A O 1
ATOM 1501 N N . THR A 1 200 ? 3.684 10.099 26.109 1.00 70.44 200 THR A N 1
ATOM 1502 C CA . THR A 1 200 ? 3.442 11.384 26.773 1.00 70.44 200 THR A CA 1
ATOM 1503 C C . THR A 1 200 ? 2.183 12.079 26.257 1.00 70.44 200 THR A C 1
ATOM 1505 O O . THR A 1 200 ? 1.683 12.987 26.914 1.00 70.44 200 THR A O 1
ATOM 1508 N N . ASP A 1 201 ? 1.652 11.643 25.110 1.00 78.38 201 ASP A N 1
ATOM 1509 C CA . ASP A 1 201 ? 0.516 12.286 24.460 1.00 78.38 201 ASP A CA 1
ATOM 1510 C C . ASP A 1 201 ? -0.811 11.621 24.880 1.00 78.38 201 ASP A C 1
ATOM 1512 O O . ASP A 1 201 ? -1.039 10.445 24.574 1.00 78.38 201 ASP A O 1
ATOM 1516 N N . PRO A 1 202 ? -1.755 12.348 25.505 1.00 77.81 202 PRO A N 1
ATOM 1517 C CA . PRO A 1 202 ? -3.003 11.762 26.013 1.00 77.81 202 PRO A CA 1
ATOM 1518 C C . PRO A 1 202 ? -3.946 11.264 24.901 1.00 77.81 202 PRO A C 1
ATOM 1520 O O . PRO A 1 202 ? -4.784 10.392 25.135 1.00 77.81 202 PRO A O 1
ATOM 1523 N N . ASN A 1 203 ? -3.794 11.781 23.677 1.00 77.75 203 ASN A N 1
ATOM 1524 C CA . ASN A 1 203 ? -4.572 11.383 22.497 1.00 77.75 203 ASN A CA 1
ATOM 1525 C C . ASN A 1 203 ? -3.933 10.236 21.694 1.00 77.75 203 ASN A C 1
ATOM 1527 O O . ASN A 1 203 ? -4.543 9.746 20.740 1.00 77.75 203 ASN A O 1
ATOM 1531 N N . ALA A 1 204 ? -2.710 9.812 22.023 1.00 79.00 204 ALA A N 1
ATOM 1532 C CA . ALA A 1 204 ? -2.023 8.784 21.252 1.00 79.00 204 ALA A CA 1
ATOM 1533 C C . ALA A 1 204 ? -2.662 7.401 21.451 1.00 79.00 204 ALA A C 1
ATOM 1535 O O . ALA A 1 204 ? -3.094 7.027 22.546 1.00 79.00 204 ALA A O 1
ATOM 1536 N N . SER A 1 205 ? -2.711 6.626 20.363 1.00 76.19 205 SER A N 1
ATOM 1537 C CA . SER A 1 205 ? -3.388 5.326 20.324 1.00 76.19 205 SER A CA 1
ATOM 1538 C C . SER A 1 205 ? -2.866 4.366 21.390 1.00 76.19 205 SER A C 1
ATOM 1540 O O . SER A 1 205 ? -1.660 4.169 21.549 1.00 76.19 205 SER A O 1
ATOM 1542 N N . ILE A 1 206 ? -3.798 3.731 22.097 1.00 75.62 206 ILE A N 1
ATOM 1543 C CA . ILE A 1 206 ? -3.519 2.663 23.068 1.00 75.62 206 ILE A CA 1
ATOM 1544 C C . ILE A 1 206 ? -2.999 1.397 22.378 1.00 75.62 206 ILE A C 1
ATOM 1546 O O . ILE A 1 206 ? -2.237 0.639 22.971 1.00 75.62 206 ILE A O 1
ATOM 1550 N N . PHE A 1 207 ? -3.361 1.194 21.109 1.00 71.69 207 PHE A N 1
ATOM 1551 C CA . PHE A 1 207 ? -3.029 -0.009 20.342 1.00 71.69 207 PHE A CA 1
ATOM 1552 C C . PHE A 1 207 ? -1.671 0.060 19.648 1.00 71.69 207 PHE A C 1
ATOM 1554 O O . PHE A 1 207 ? -1.193 -0.957 19.146 1.00 71.69 207 PHE A O 1
ATOM 1561 N N . LYS A 1 208 ? -1.042 1.239 19.590 1.00 61.28 208 LYS A N 1
ATOM 1562 C CA . LYS A 1 208 ? 0.226 1.413 18.886 1.00 61.28 208 LYS A CA 1
ATOM 1563 C C . LYS A 1 208 ? 1.391 1.168 19.846 1.00 61.28 208 LYS A C 1
ATOM 1565 O O . LYS A 1 208 ? 1.630 1.957 20.759 1.00 61.28 208 LYS A O 1
ATOM 1570 N N . ARG A 1 209 ? 2.132 0.071 19.647 1.00 57.50 209 ARG A N 1
ATOM 1571 C CA . ARG A 1 209 ? 3.429 -0.117 20.314 1.00 57.50 209 ARG A CA 1
ATOM 1572 C C . ARG A 1 209 ? 4.375 0.981 19.840 1.00 57.50 209 ARG A C 1
ATOM 1574 O O . ARG A 1 209 ? 4.460 1.262 18.650 1.00 57.50 209 ARG A O 1
ATOM 1581 N N . MET A 1 210 ? 5.111 1.571 20.778 1.00 48.56 210 MET A N 1
ATOM 1582 C CA . MET A 1 210 ? 6.021 2.701 20.538 1.00 48.56 210 MET A CA 1
ATOM 1583 C C . MET A 1 210 ? 7.194 2.370 19.589 1.00 48.56 210 MET A C 1
ATOM 1585 O O . MET A 1 210 ? 7.989 3.249 19.285 1.00 48.56 210 MET A O 1
ATOM 1589 N N . SER A 1 211 ? 7.306 1.124 19.112 1.00 45.25 211 SER A N 1
ATOM 1590 C CA . SER A 1 211 ? 8.292 0.689 18.118 1.00 45.25 211 SER A CA 1
ATOM 1591 C C . SER A 1 211 ? 7.832 0.823 16.662 1.00 45.25 211 SER A C 1
ATOM 1593 O O . SER A 1 211 ? 8.668 0.689 15.774 1.00 45.25 211 SER A O 1
ATOM 1595 N N . ASP A 1 212 ? 6.549 1.096 16.398 1.00 44.66 212 ASP A N 1
ATOM 1596 C CA . ASP A 1 212 ? 6.064 1.291 15.028 1.00 44.66 212 ASP A CA 1
ATOM 1597 C C . ASP A 1 212 ? 6.092 2.779 14.667 1.00 44.66 212 ASP A C 1
ATOM 1599 O O . ASP A 1 212 ? 5.217 3.576 15.037 1.00 44.66 212 ASP A O 1
ATOM 1603 N N . THR A 1 213 ? 7.124 3.147 13.911 1.00 40.38 213 THR A N 1
ATOM 1604 C CA . THR A 1 213 ? 7.215 4.392 13.141 1.00 40.38 213 THR A CA 1
ATOM 1605 C C . THR A 1 213 ? 5.906 4.659 12.372 1.00 40.38 213 THR A C 1
ATOM 1607 O O . THR A 1 213 ? 5.115 3.745 12.121 1.00 40.38 213 THR A O 1
ATOM 1610 N N . PRO A 1 214 ? 5.568 5.920 12.048 1.00 41.34 214 PRO A N 1
ATOM 1611 C CA . PRO A 1 214 ? 4.277 6.260 11.464 1.00 41.34 214 PRO A CA 1
ATOM 1612 C C . PRO A 1 214 ? 4.227 5.878 9.980 1.00 41.34 214 PRO A C 1
ATOM 1614 O O . PRO A 1 214 ? 4.216 6.740 9.111 1.00 41.34 214 PRO A O 1
ATOM 1617 N N . GLU A 1 215 ? 4.127 4.584 9.679 1.00 40.66 215 GLU A N 1
ATOM 1618 C CA . GLU A 1 215 ? 3.430 4.156 8.473 1.00 40.66 215 GLU A CA 1
ATOM 1619 C C . GLU A 1 215 ? 1.933 4.357 8.717 1.00 40.66 215 GLU A C 1
ATOM 1621 O O . GLU A 1 215 ? 1.280 3.666 9.499 1.00 40.66 215 GLU A O 1
ATOM 1626 N N . MET A 1 216 ? 1.441 5.436 8.118 1.00 46.84 216 MET A N 1
ATOM 1627 C CA . MET A 1 216 ? 0.064 5.708 7.725 1.00 46.84 216 MET A CA 1
ATOM 1628 C C . MET A 1 216 ? -0.836 4.455 7.794 1.00 46.84 216 MET A C 1
ATOM 1630 O O . MET A 1 216 ? -0.836 3.615 6.898 1.00 46.84 216 MET A O 1
ATOM 1634 N N . GLN A 1 217 ? -1.598 4.324 8.887 1.00 41.69 217 GLN A N 1
ATOM 1635 C CA . GLN A 1 217 ? -2.552 3.233 9.089 1.00 41.69 217 GLN A CA 1
ATOM 1636 C C . GLN A 1 217 ? -3.703 3.366 8.086 1.00 41.69 217 GLN A C 1
ATOM 1638 O O . GLN A 1 217 ? -4.651 4.116 8.309 1.00 41.69 217 GLN A O 1
ATOM 1643 N N . LEU A 1 218 ? -3.626 2.608 6.993 1.00 39.78 218 LEU A N 1
ATOM 1644 C CA . LEU A 1 218 ? -4.772 2.277 6.156 1.00 39.78 218 LEU A CA 1
ATOM 1645 C C . LEU A 1 218 ? -5.406 1.003 6.730 1.00 39.78 218 LEU A C 1
ATOM 1647 O O . LEU A 1 218 ? -5.025 -0.124 6.417 1.00 39.78 218 LEU A O 1
ATOM 1651 N N . SER A 1 219 ? -6.321 1.203 7.673 1.00 40.44 219 SER A N 1
ATOM 1652 C CA . SER A 1 219 ? -7.008 0.152 8.413 1.00 40.44 219 SER A CA 1
ATOM 1653 C C . SER A 1 219 ? -7.970 -0.653 7.527 1.00 40.44 219 SER A C 1
ATOM 1655 O O . SER A 1 219 ? -8.894 -0.132 6.907 1.00 40.44 219 SER A O 1
ATOM 1657 N N . SER A 1 220 ? -7.755 -1.970 7.538 1.00 39.56 220 SER A N 1
ATOM 1658 C CA . SER A 1 220 ? -8.771 -3.038 7.484 1.00 39.56 220 SER A CA 1
ATOM 1659 C C . SER A 1 220 ? -9.660 -3.214 6.242 1.00 39.56 220 SER A C 1
ATOM 1661 O O . SER A 1 220 ? -10.557 -4.048 6.283 1.00 39.56 220 SER A O 1
ATOM 1663 N N . ALA A 1 221 ? -9.385 -2.541 5.121 1.00 40.03 221 ALA A N 1
ATOM 1664 C CA . ALA A 1 221 ? -9.950 -2.891 3.801 1.00 40.03 221 ALA A CA 1
ATOM 1665 C C . ALA A 1 221 ? -8.897 -3.430 2.804 1.00 40.03 221 ALA A C 1
ATOM 1667 O O . ALA A 1 221 ? -9.182 -3.639 1.627 1.00 40.03 221 ALA A O 1
ATOM 1668 N N . LEU A 1 222 ? -7.663 -3.638 3.271 1.00 45.00 222 LEU A N 1
ATOM 1669 C CA . LEU A 1 222 ? -6.480 -3.839 2.434 1.00 45.00 222 LEU A CA 1
ATOM 1670 C C . LEU A 1 222 ? -6.137 -5.297 2.093 1.00 45.00 222 LEU A C 1
ATOM 1672 O O . LEU A 1 222 ? -5.106 -5.516 1.475 1.00 45.00 222 LEU A O 1
ATOM 1676 N N . ASP A 1 223 ? -6.938 -6.307 2.426 1.00 46.38 223 ASP A N 1
ATOM 1677 C CA . ASP A 1 223 ? -6.472 -7.695 2.218 1.00 46.38 223 ASP A CA 1
ATOM 1678 C C . ASP A 1 223 ? -6.583 -8.195 0.760 1.00 46.38 223 ASP A C 1
ATOM 1680 O O . ASP A 1 223 ? -6.046 -9.242 0.411 1.00 46.38 223 ASP A O 1
ATOM 1684 N N . TYR A 1 224 ? -7.197 -7.404 -0.131 1.00 41.91 224 TYR A N 1
ATOM 1685 C CA . TYR A 1 224 ? -7.144 -7.622 -1.587 1.00 41.91 224 TYR A CA 1
ATOM 1686 C C . TYR A 1 224 ? -6.275 -6.598 -2.336 1.00 41.91 224 TYR A C 1
ATOM 1688 O O . TYR A 1 224 ? -5.790 -6.892 -3.422 1.00 41.91 224 TYR A O 1
ATOM 1696 N N . THR A 1 225 ? -6.020 -5.416 -1.764 1.00 45.25 225 THR A N 1
ATOM 1697 C CA . THR A 1 225 ? -5.248 -4.333 -2.405 1.00 45.25 225 THR A CA 1
ATOM 1698 C C . THR A 1 225 ? -3.823 -4.177 -1.858 1.00 45.25 225 THR A C 1
ATOM 1700 O O . THR A 1 225 ? -2.972 -3.641 -2.562 1.00 45.25 225 THR A O 1
ATOM 1703 N N . ALA A 1 226 ? -3.493 -4.726 -0.680 1.00 51.94 226 ALA A N 1
ATOM 1704 C CA . ALA A 1 226 ? -2.106 -4.858 -0.202 1.00 51.94 226 ALA A CA 1
ATOM 1705 C C . ALA A 1 226 ? -1.317 -5.955 -0.938 1.00 51.94 226 ALA A C 1
ATOM 1707 O O . ALA A 1 226 ? -0.090 -6.021 -0.831 1.00 51.94 226 ALA A O 1
ATOM 1708 N N . ALA A 1 227 ? -2.009 -6.798 -1.709 1.00 60.09 227 ALA A N 1
ATOM 1709 C CA . ALA A 1 227 ? -1.385 -7.766 -2.600 1.00 60.09 227 ALA A CA 1
ATOM 1710 C C . ALA A 1 227 ? -0.693 -7.099 -3.798 1.00 60.09 227 ALA A C 1
ATOM 1712 O O . ALA A 1 227 ? 0.160 -7.741 -4.408 1.00 60.09 227 ALA A O 1
ATOM 1713 N N . TYR A 1 228 ? -1.037 -5.838 -4.106 1.00 78.75 228 TYR A N 1
ATOM 1714 C CA . TYR A 1 228 ? -0.526 -5.115 -5.261 1.00 78.75 228 TYR A CA 1
ATOM 1715 C C . TYR A 1 228 ? 0.655 -4.207 -4.905 1.00 78.75 228 TYR A C 1
ATOM 1717 O O . TYR A 1 228 ? 0.486 -3.055 -4.505 1.00 78.75 228 TYR A O 1
ATOM 1725 N N . LYS A 1 229 ? 1.880 -4.717 -5.062 1.00 87.75 229 LYS A N 1
ATOM 1726 C CA . LYS A 1 229 ? 3.117 -3.948 -4.836 1.00 87.75 229 LYS A CA 1
ATOM 1727 C C . LYS A 1 229 ? 3.809 -3.643 -6.154 1.00 87.75 229 LYS A C 1
ATOM 1729 O O . LYS A 1 229 ? 4.077 -4.556 -6.929 1.00 87.75 229 LYS A O 1
ATOM 1734 N N . LYS A 1 230 ? 4.140 -2.372 -6.394 1.00 90.81 230 LYS A N 1
ATOM 1735 C CA . LYS A 1 230 ? 4.885 -1.928 -7.580 1.00 90.81 230 LYS A CA 1
ATOM 1736 C C . LYS A 1 230 ? 6.307 -1.533 -7.225 1.00 90.81 230 LYS A C 1
ATOM 1738 O O . LYS A 1 230 ? 6.526 -0.810 -6.260 1.00 90.81 230 LYS A O 1
ATOM 1743 N N . TYR A 1 231 ? 7.241 -1.931 -8.072 1.00 91.94 231 TYR A N 1
ATOM 1744 C CA . TYR A 1 231 ? 8.643 -1.562 -7.983 1.00 91.94 231 TYR A CA 1
ATOM 1745 C C . TYR A 1 231 ? 9.139 -1.107 -9.348 1.00 91.94 231 TYR A C 1
ATOM 1747 O O . TYR A 1 231 ? 8.864 -1.756 -10.358 1.00 91.94 231 TYR A O 1
ATOM 1755 N N . VAL A 1 232 ? 9.888 -0.010 -9.383 1.00 92.12 232 VAL A N 1
ATOM 1756 C CA . VAL A 1 232 ? 10.636 0.381 -10.579 1.00 92.12 232 VAL A CA 1
ATOM 1757 C C . VAL A 1 232 ? 11.933 -0.419 -10.589 1.00 92.12 232 VAL A C 1
ATOM 1759 O O . VAL A 1 232 ? 12.674 -0.443 -9.609 1.00 92.12 232 VAL A O 1
ATOM 1762 N N . ILE A 1 233 ? 12.180 -1.128 -11.683 1.00 93.00 233 ILE A N 1
ATOM 1763 C CA . ILE A 1 233 ? 13.333 -2.005 -11.856 1.00 93.00 233 ILE A CA 1
ATOM 1764 C C . ILE A 1 233 ? 13.963 -1.783 -13.226 1.00 93.00 233 ILE A C 1
ATOM 1766 O O . ILE A 1 233 ? 13.314 -1.385 -14.187 1.00 93.00 233 ILE A O 1
ATOM 1770 N N . HIS A 1 234 ? 15.238 -2.109 -13.345 1.00 91.19 234 HIS A N 1
ATOM 1771 C CA . HIS A 1 234 ? 15.991 -2.021 -14.582 1.00 91.19 234 HIS A CA 1
ATOM 1772 C C . HIS A 1 234 ? 16.372 -3.419 -15.051 1.00 91.19 234 HIS A C 1
ATOM 1774 O O . HIS A 1 234 ? 17.096 -4.145 -14.372 1.00 91.19 234 HIS A O 1
ATOM 1780 N N . ARG A 1 235 ? 15.893 -3.826 -16.223 1.00 89.19 235 ARG A N 1
ATOM 1781 C CA . ARG A 1 235 ? 16.267 -5.097 -16.840 1.00 89.19 235 ARG A CA 1
ATOM 1782 C C . ARG A 1 235 ? 17.636 -4.968 -17.500 1.00 89.19 235 ARG A C 1
ATOM 1784 O O . ARG A 1 235 ? 17.825 -4.115 -18.369 1.00 89.19 235 ARG A O 1
ATOM 1791 N N . LYS A 1 236 ? 18.565 -5.847 -17.117 1.00 84.00 236 LYS A N 1
ATOM 1792 C CA . LYS A 1 236 ? 19.866 -5.995 -17.777 1.00 84.00 236 LYS A CA 1
ATOM 1793 C C . LYS A 1 236 ? 19.700 -6.872 -19.010 1.00 84.00 236 LYS A C 1
ATOM 1795 O O . LYS A 1 236 ? 19.220 -8.002 -18.912 1.00 84.00 236 LYS A O 1
ATOM 1800 N N . MET A 1 237 ? 20.070 -6.347 -20.172 1.00 77.81 237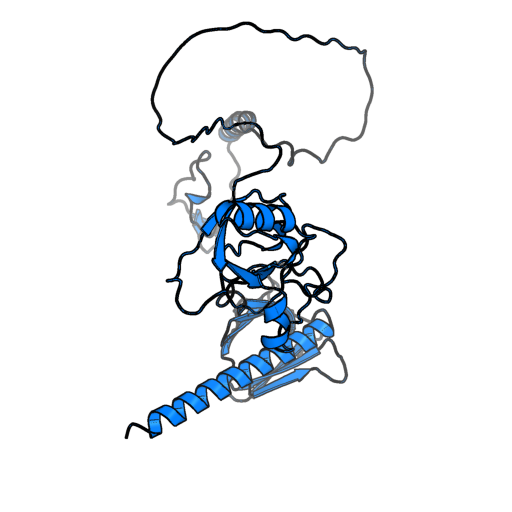 MET A N 1
ATOM 1801 C CA . MET A 1 237 ? 20.087 -7.113 -21.412 1.00 77.81 237 MET A CA 1
ATOM 1802 C C . MET A 1 237 ? 21.496 -7.690 -21.617 1.00 77.81 237 MET A C 1
ATOM 1804 O O . MET A 1 237 ? 22.466 -6.946 -21.538 1.00 77.81 237 MET A O 1
ATOM 1808 N N . PRO A 1 238 ? 21.648 -9.004 -21.865 1.00 62.56 238 PRO A N 1
ATOM 1809 C CA . PRO A 1 238 ? 22.969 -9.627 -21.991 1.00 62.56 238 PRO A CA 1
ATOM 1810 C C . PRO A 1 238 ? 23.726 -9.219 -23.266 1.00 62.56 238 PRO A C 1
ATOM 1812 O O . PRO A 1 238 ? 24.935 -9.392 -23.319 1.00 62.56 238 PRO A O 1
ATOM 1815 N N . MET A 1 239 ? 23.034 -8.677 -24.275 1.00 64.69 239 MET A N 1
ATOM 1816 C CA . MET A 1 239 ? 23.616 -8.331 -25.582 1.00 64.69 239 MET A CA 1
ATOM 1817 C C . MET A 1 239 ? 23.905 -6.836 -25.769 1.00 64.69 239 MET A C 1
ATOM 1819 O O . MET A 1 239 ? 24.542 -6.458 -26.744 1.00 64.69 239 MET A O 1
ATOM 1823 N N . LEU A 1 240 ? 23.436 -5.968 -24.870 1.00 57.22 240 LEU A N 1
ATOM 1824 C CA . LEU A 1 240 ? 23.617 -4.525 -24.997 1.00 57.22 240 LEU A CA 1
ATOM 1825 C C . LEU A 1 240 ? 23.737 -3.927 -23.596 1.00 57.22 240 LEU A C 1
ATOM 1827 O O . LEU A 1 240 ? 22.931 -4.236 -22.723 1.00 57.22 240 LEU A O 1
ATOM 1831 N N . VAL A 1 241 ? 24.731 -3.062 -23.377 1.00 62.50 241 VAL A N 1
ATOM 1832 C CA . VAL A 1 241 ? 25.020 -2.417 -22.074 1.00 62.50 241 VAL A CA 1
ATOM 1833 C C . VAL A 1 241 ? 23.866 -1.504 -21.603 1.00 62.50 241 VAL A C 1
ATOM 1835 O O . VAL A 1 241 ? 23.885 -0.950 -20.504 1.00 62.50 241 VAL A O 1
ATOM 1838 N N . THR A 1 242 ? 22.818 -1.360 -22.411 1.00 69.00 242 THR A N 1
ATOM 1839 C CA . THR A 1 242 ? 21.622 -0.585 -22.108 1.00 69.00 242 THR A CA 1
ATOM 1840 C C . THR A 1 242 ? 20.729 -1.265 -21.070 1.00 69.00 242 THR A C 1
ATOM 1842 O O . THR A 1 242 ? 20.404 -2.453 -21.122 1.00 69.00 242 THR A O 1
ATOM 1845 N N . ARG A 1 243 ? 20.302 -0.455 -20.100 1.00 79.56 243 ARG A N 1
ATOM 1846 C CA . ARG A 1 243 ? 19.380 -0.833 -19.028 1.00 79.56 243 ARG A CA 1
ATOM 1847 C C . ARG A 1 243 ? 17.971 -0.404 -19.422 1.00 79.56 243 ARG A C 1
ATOM 1849 O O . ARG A 1 243 ? 17.756 0.769 -19.716 1.00 79.56 243 ARG A O 1
ATOM 1856 N N . GLN A 1 244 ? 17.019 -1.335 -19.419 1.00 84.56 244 GLN A N 1
ATOM 1857 C CA . GLN A 1 244 ? 15.617 -1.021 -19.711 1.00 84.56 244 GLN A CA 1
ATOM 1858 C C . GLN A 1 244 ? 14.834 -0.809 -18.422 1.00 84.56 244 GLN A C 1
ATOM 1860 O O . GLN A 1 244 ? 14.731 -1.722 -17.606 1.00 84.56 244 GLN A O 1
ATOM 1865 N N . GLU A 1 245 ? 14.255 0.373 -18.255 1.00 88.50 245 GLU A N 1
ATOM 1866 C CA . GLU A 1 245 ? 13.379 0.673 -17.126 1.00 88.50 245 GLU A CA 1
ATOM 1867 C C . GLU A 1 245 ? 12.029 -0.037 -17.290 1.00 88.50 245 GLU A C 1
ATOM 1869 O O . GLU A 1 245 ? 11.378 0.018 -18.337 1.00 88.50 245 GLU A O 1
ATOM 1874 N N . ARG A 1 246 ? 11.617 -0.755 -16.253 1.00 89.25 246 ARG A N 1
ATOM 1875 C CA . ARG A 1 246 ? 10.407 -1.570 -16.200 1.00 89.25 246 ARG A CA 1
ATOM 1876 C C . ARG A 1 246 ? 9.745 -1.404 -14.846 1.00 89.25 246 ARG A C 1
ATOM 1878 O O . ARG A 1 246 ? 10.400 -1.126 -13.848 1.00 89.25 246 ARG A O 1
ATOM 1885 N N . VAL A 1 247 ? 8.444 -1.642 -14.804 1.00 91.69 247 VAL A N 1
ATOM 1886 C CA . VAL A 1 247 ? 7.682 -1.679 -13.558 1.00 91.69 247 VAL A CA 1
ATOM 1887 C C . VAL A 1 247 ? 7.325 -3.127 -13.254 1.00 91.69 247 VAL A C 1
ATOM 1889 O O . VAL A 1 247 ? 6.624 -3.775 -14.030 1.00 91.69 247 VAL A O 1
ATOM 1892 N N . LEU A 1 248 ? 7.817 -3.637 -12.128 1.00 92.75 248 LEU A N 1
ATOM 1893 C CA . LEU A 1 248 ? 7.448 -4.931 -11.569 1.00 92.75 248 LEU A CA 1
ATOM 1894 C C . LEU A 1 248 ? 6.256 -4.740 -10.641 1.00 92.75 248 LEU A C 1
ATOM 1896 O O . LEU A 1 248 ? 6.401 -4.155 -9.571 1.00 92.75 248 LEU A O 1
ATOM 1900 N N . ALA A 1 249 ? 5.094 -5.237 -11.035 1.00 92.81 249 ALA A N 1
ATOM 1901 C CA . ALA A 1 249 ? 3.933 -5.299 -10.170 1.00 92.81 249 ALA A CA 1
ATOM 1902 C C . ALA A 1 249 ? 3.726 -6.736 -9.689 1.00 92.81 249 ALA A C 1
ATOM 1904 O O . ALA A 1 249 ? 3.595 -7.658 -10.489 1.00 92.81 249 ALA A O 1
ATOM 1905 N N . ILE A 1 250 ? 3.722 -6.924 -8.380 1.00 92.31 250 ILE A N 1
ATOM 1906 C CA . ILE A 1 250 ? 3.337 -8.168 -7.726 1.00 92.31 250 ILE A CA 1
ATOM 1907 C C . ILE A 1 250 ? 1.855 -8.024 -7.429 1.00 92.31 250 ILE A C 1
ATOM 1909 O O . ILE A 1 250 ? 1.497 -7.055 -6.774 1.00 92.31 250 ILE A O 1
ATOM 1913 N N . ASP A 1 251 ? 1.027 -8.928 -7.942 1.00 87.25 251 ASP A N 1
ATOM 1914 C CA . ASP A 1 251 ? -0.421 -8.948 -7.745 1.00 87.25 251 ASP A CA 1
ATOM 1915 C C . ASP A 1 251 ? -0.854 -10.348 -7.300 1.00 87.25 251 ASP A C 1
ATOM 1917 O O . ASP A 1 251 ? -1.057 -11.257 -8.111 1.00 87.25 251 ASP A O 1
ATOM 1921 N N . GLY A 1 252 ? -0.904 -10.557 -5.984 1.00 84.19 252 GLY A N 1
ATOM 1922 C CA . GLY A 1 252 ? -1.303 -11.833 -5.390 1.00 84.19 252 GLY A CA 1
ATOM 1923 C C . GLY A 1 252 ? -0.479 -13.018 -5.909 1.00 84.19 252 GLY A C 1
ATOM 1924 O O . GLY A 1 252 ? 0.666 -13.216 -5.509 1.00 84.19 252 GLY A O 1
ATOM 1925 N N . GLY A 1 253 ? -1.083 -13.837 -6.777 1.00 85.50 253 GLY A N 1
ATOM 1926 C CA . GLY A 1 253 ? -0.466 -15.021 -7.391 1.00 85.50 253 GLY A CA 1
ATOM 1927 C C . GLY A 1 253 ? 0.310 -14.763 -8.688 1.00 85.50 253 GLY A C 1
ATOM 1928 O O . GLY A 1 253 ? 0.890 -15.701 -9.242 1.00 85.50 253 GLY A O 1
ATOM 1929 N N . TYR A 1 254 ? 0.317 -13.528 -9.187 1.00 91.25 254 TYR A N 1
ATOM 1930 C CA . TYR A 1 254 ? 0.919 -13.144 -10.458 1.00 91.25 254 TYR A CA 1
ATOM 1931 C C . TYR A 1 254 ? 1.957 -12.035 -10.289 1.00 91.25 254 TYR A C 1
ATOM 1933 O O . TYR A 1 254 ? 1.938 -11.243 -9.351 1.00 91.25 254 TYR A O 1
ATOM 1941 N N . ILE A 1 255 ? 2.894 -11.998 -11.229 1.00 92.50 255 ILE A N 1
ATOM 1942 C CA . ILE A 1 255 ? 3.897 -10.953 -11.362 1.00 92.50 255 ILE A CA 1
ATOM 1943 C C . ILE A 1 255 ? 3.809 -10.393 -12.774 1.00 92.50 255 ILE A C 1
ATOM 1945 O O . ILE A 1 255 ? 3.907 -11.135 -13.752 1.00 92.50 255 ILE A O 1
ATOM 1949 N N . HIS A 1 256 ? 3.671 -9.080 -12.870 1.00 92.00 256 HIS A N 1
ATOM 1950 C CA . HIS A 1 256 ? 3.597 -8.331 -14.112 1.00 92.00 256 HIS A CA 1
ATOM 1951 C C . HIS A 1 256 ? 4.851 -7.482 -14.282 1.00 92.00 256 HIS A C 1
ATOM 1953 O O . HIS A 1 256 ? 5.272 -6.780 -13.368 1.00 92.00 256 HIS A O 1
ATOM 1959 N N . ILE A 1 257 ? 5.443 -7.528 -15.469 1.00 91.81 257 ILE A N 1
ATOM 1960 C CA . ILE A 1 257 ? 6.567 -6.687 -15.871 1.00 91.81 257 ILE A CA 1
ATOM 1961 C C . ILE A 1 257 ? 6.054 -5.783 -16.988 1.00 91.81 257 ILE A C 1
ATOM 1963 O O . ILE A 1 257 ? 5.842 -6.240 -18.112 1.00 91.81 257 ILE A O 1
ATOM 1967 N N . MET A 1 258 ? 5.821 -4.518 -16.656 1.00 89.75 258 MET A N 1
ATOM 1968 C CA . MET A 1 258 ? 5.261 -3.496 -17.541 1.00 89.75 258 MET A CA 1
ATOM 1969 C C . MET A 1 258 ? 6.363 -2.548 -18.044 1.00 89.75 258 MET A C 1
ATOM 1971 O O . MET A 1 258 ? 7.374 -2.371 -17.351 1.00 89.75 258 MET A O 1
ATOM 1975 N N . PRO A 1 259 ? 6.204 -1.925 -19.224 1.00 85.69 259 PRO A N 1
ATOM 1976 C CA . PRO A 1 259 ? 7.047 -0.798 -19.627 1.00 85.69 259 PRO A CA 1
ATOM 1977 C C . PRO A 1 259 ? 6.904 0.376 -18.638 1.00 85.69 259 PRO A C 1
ATOM 1979 O O . PRO A 1 259 ? 5.863 0.528 -17.997 1.00 85.69 259 PRO A O 1
ATOM 1982 N N . SER A 1 260 ? 7.952 1.193 -18.483 1.00 79.50 260 SER A N 1
ATOM 1983 C CA . SER A 1 260 ? 7.863 2.427 -17.684 1.00 79.50 260 SER A CA 1
ATOM 1984 C C . SER A 1 260 ? 7.098 3.502 -18.460 1.00 79.50 260 SER A C 1
ATOM 1986 O O . SER A 1 260 ? 7.342 3.704 -19.646 1.00 79.50 260 SER A O 1
ATOM 1988 N N . THR A 1 261 ? 6.174 4.200 -17.799 1.00 66.69 261 THR A N 1
ATOM 1989 C CA . THR A 1 261 ? 5.320 5.238 -18.405 1.00 66.69 261 THR A CA 1
ATOM 1990 C C . THR A 1 261 ? 6.028 6.584 -18.584 1.00 66.69 261 THR A C 1
ATOM 1992 O O . THR A 1 261 ? 5.476 7.482 -19.209 1.00 66.69 261 THR A O 1
ATOM 1995 N N . ASN A 1 262 ? 7.233 6.749 -18.026 1.00 60.34 262 ASN A N 1
ATOM 1996 C CA . ASN A 1 262 ? 7.896 8.052 -17.887 1.00 60.34 262 ASN A CA 1
ATOM 1997 C C . ASN A 1 262 ? 8.824 8.436 -19.051 1.00 60.34 262 ASN A C 1
ATOM 1999 O O . ASN A 1 262 ? 9.486 9.469 -18.972 1.00 60.34 262 ASN A O 1
ATOM 2003 N N . LYS A 1 263 ? 8.919 7.633 -20.119 1.00 57.75 263 LYS A N 1
ATOM 2004 C CA . LYS A 1 263 ? 9.807 7.931 -21.254 1.00 57.75 263 LYS A CA 1
ATOM 2005 C C . LYS A 1 263 ? 9.060 7.824 -22.586 1.00 57.75 263 LYS A C 1
ATOM 2007 O O . LYS A 1 263 ? 8.295 6.875 -22.762 1.00 57.75 263 LYS A O 1
ATOM 2012 N N . PRO A 1 264 ? 9.271 8.770 -23.524 1.00 51.16 264 PRO A N 1
ATOM 2013 C CA . PRO A 1 264 ? 8.722 8.662 -24.869 1.00 51.16 264 PRO A CA 1
ATOM 2014 C C . PRO A 1 264 ? 9.207 7.356 -25.504 1.00 51.16 264 PRO A C 1
ATOM 2016 O O . PRO A 1 264 ? 10.359 6.967 -25.306 1.00 51.16 264 PRO A O 1
ATOM 2019 N N . LYS A 1 265 ? 8.298 6.670 -26.209 1.00 52.81 265 LYS A N 1
ATOM 2020 C CA . LYS A 1 265 ? 8.485 5.347 -26.827 1.00 52.81 265 LYS A CA 1
ATOM 2021 C C . LYS A 1 265 ? 9.860 5.247 -27.503 1.00 52.81 265 LYS A C 1
ATOM 2023 O O . LYS A 1 265 ? 10.040 5.706 -28.626 1.00 52.81 265 LYS A O 1
ATOM 2028 N N . ALA A 1 266 ? 10.834 4.629 -26.835 1.00 55.94 266 ALA A N 1
ATOM 2029 C CA . ALA A 1 266 ? 12.059 4.220 -27.502 1.00 55.94 266 ALA A CA 1
ATOM 2030 C C . ALA A 1 266 ? 11.701 3.039 -28.414 1.00 55.94 266 ALA A C 1
ATOM 2032 O O . ALA A 1 266 ? 11.083 2.077 -27.963 1.00 55.94 266 ALA A O 1
ATOM 2033 N N . VAL A 1 267 ? 12.097 3.104 -29.685 1.00 54.41 267 VAL A N 1
ATOM 2034 C CA . VAL A 1 267 ? 11.745 2.151 -30.765 1.00 54.41 267 VAL A CA 1
ATOM 2035 C C . VAL A 1 267 ? 12.118 0.687 -30.441 1.00 54.41 267 VAL A C 1
ATOM 2037 O O . VAL A 1 267 ? 11.639 -0.243 -31.079 1.00 54.41 267 VAL A O 1
ATOM 2040 N N . PHE A 1 268 ? 12.930 0.459 -29.404 1.00 54.66 268 PHE A N 1
ATOM 2041 C CA . PHE A 1 268 ? 13.391 -0.860 -28.959 1.00 54.66 268 PHE A CA 1
ATOM 2042 C C . PHE A 1 268 ? 12.738 -1.364 -27.658 1.00 54.66 268 PHE A C 1
ATOM 2044 O O . PHE A 1 268 ? 13.134 -2.397 -27.105 1.00 54.66 268 PHE A O 1
ATOM 2051 N N . ASP A 1 269 ? 11.767 -0.622 -27.127 1.00 58.16 269 ASP A N 1
ATOM 2052 C CA . ASP A 1 269 ? 11.090 -0.968 -25.887 1.00 58.16 269 ASP A CA 1
ATOM 2053 C C . ASP A 1 269 ? 9.842 -1.799 -26.190 1.00 58.16 269 ASP A C 1
ATOM 2055 O O . ASP A 1 269 ? 8.868 -1.314 -26.759 1.00 58.16 269 ASP A O 1
ATOM 2059 N N . SER A 1 270 ? 9.871 -3.085 -25.826 1.00 58.94 270 SER A N 1
ATOM 2060 C CA . SER A 1 270 ? 8.694 -3.953 -25.926 1.00 58.94 270 SER A CA 1
ATOM 2061 C C . SER A 1 270 ? 7.565 -3.352 -25.090 1.00 58.94 270 SER A C 1
ATOM 2063 O O . SER A 1 270 ? 7.570 -3.472 -23.865 1.00 58.94 270 SER A O 1
ATOM 2065 N N . SER A 1 271 ? 6.579 -2.761 -25.762 1.00 65.50 271 SER A N 1
ATOM 2066 C CA . SER A 1 271 ? 5.378 -2.162 -25.165 1.00 65.50 271 SER A CA 1
ATOM 2067 C C . SER A 1 271 ? 4.479 -3.180 -24.458 1.00 65.50 271 SER A C 1
ATOM 2069 O O . SER A 1 271 ? 3.547 -2.813 -23.747 1.00 65.50 271 SER A O 1
ATOM 2071 N N . ARG A 1 272 ? 4.752 -4.478 -24.635 1.00 77.75 272 ARG A N 1
ATOM 2072 C CA . ARG A 1 272 ? 3.938 -5.558 -24.091 1.00 77.75 272 ARG A CA 1
ATOM 2073 C C . ARG A 1 272 ? 4.270 -5.861 -22.631 1.00 77.75 272 ARG A C 1
ATOM 2075 O O . ARG A 1 272 ? 5.400 -6.218 -22.295 1.00 77.75 272 ARG A O 1
ATOM 2082 N N . THR A 1 273 ? 3.239 -5.827 -21.792 1.00 87.31 273 THR A N 1
ATOM 2083 C CA . THR A 1 273 ? 3.273 -6.331 -20.416 1.00 87.31 273 THR A CA 1
ATOM 2084 C C . THR A 1 273 ? 3.487 -7.843 -20.399 1.00 87.31 273 THR A C 1
ATOM 2086 O O . THR A 1 273 ? 2.739 -8.595 -21.025 1.00 87.31 273 THR A O 1
ATOM 2089 N N . ALA A 1 274 ? 4.496 -8.302 -19.659 1.00 87.56 274 ALA A N 1
ATOM 2090 C CA . ALA A 1 274 ? 4.753 -9.721 -19.451 1.00 87.56 274 ALA A CA 1
ATOM 2091 C C . ALA A 1 274 ? 4.218 -10.165 -18.085 1.00 87.56 274 ALA A C 1
ATOM 2093 O O . ALA A 1 274 ? 4.689 -9.691 -17.054 1.00 87.56 274 ALA A O 1
ATOM 2094 N N . SER A 1 275 ? 3.260 -11.090 -18.082 1.00 90.94 275 SER A N 1
ATOM 2095 C CA . SER A 1 275 ? 2.585 -11.584 -16.877 1.00 90.94 275 SER A CA 1
ATOM 2096 C C . SER A 1 275 ? 2.964 -13.039 -16.612 1.00 90.94 275 SER A C 1
ATOM 2098 O O . SER A 1 275 ? 2.849 -13.880 -17.504 1.00 90.94 275 SER A O 1
ATOM 2100 N N . TYR A 1 276 ? 3.391 -13.356 -15.391 1.00 91.56 276 TYR A N 1
ATOM 2101 C CA . TYR A 1 276 ? 3.806 -14.699 -14.990 1.00 91.56 276 TYR A CA 1
ATOM 2102 C C . TYR A 1 276 ? 3.145 -15.103 -13.678 1.00 91.56 276 TYR A C 1
ATOM 2104 O O . TYR A 1 276 ? 3.159 -14.348 -12.712 1.00 91.56 276 TYR A O 1
ATOM 2112 N N . HIS A 1 277 ? 2.608 -16.320 -13.617 1.00 91.88 277 HIS A N 1
ATOM 2113 C CA . HIS A 1 277 ? 2.126 -16.885 -12.359 1.00 91.88 277 HIS A CA 1
ATOM 2114 C C . HIS A 1 277 ? 3.307 -17.302 -11.469 1.00 91.88 277 HIS A C 1
ATOM 2116 O O . HIS A 1 277 ? 4.295 -17.848 -11.966 1.00 91.88 277 HIS A O 1
ATOM 2122 N N . ILE A 1 278 ? 3.189 -17.131 -10.150 1.00 91.44 278 ILE A N 1
ATOM 2123 C CA . ILE A 1 278 ? 4.267 -17.412 -9.185 1.00 91.44 278 ILE A CA 1
ATOM 2124 C C . ILE A 1 278 ? 4.721 -18.879 -9.221 1.00 91.44 278 ILE A C 1
ATOM 2126 O O . ILE A 1 278 ? 5.902 -19.162 -9.037 1.00 91.44 278 ILE A O 1
ATOM 2130 N N . LYS A 1 279 ? 3.829 -19.819 -9.563 1.00 90.38 279 LYS A N 1
ATOM 2131 C CA . LYS A 1 279 ? 4.190 -21.241 -9.773 1.00 90.38 279 LYS A CA 1
ATOM 2132 C C . LYS A 1 279 ? 5.248 -21.452 -10.858 1.00 90.38 279 LYS A C 1
ATOM 2134 O O . LYS A 1 279 ? 6.016 -22.403 -10.776 1.00 90.38 279 LYS A O 1
ATOM 2139 N N . ASN A 1 280 ? 5.304 -20.577 -11.861 1.00 91.75 280 ASN A N 1
ATOM 2140 C CA . ASN A 1 280 ? 6.277 -20.700 -12.942 1.00 91.75 280 ASN A CA 1
ATOM 2141 C C . ASN A 1 280 ? 7.659 -20.183 -12.516 1.00 91.75 280 ASN A C 1
ATOM 2143 O O . ASN A 1 280 ? 8.616 -20.319 -13.270 1.00 91.75 280 ASN A O 1
ATOM 2147 N N . ILE A 1 281 ? 7.800 -19.593 -11.326 1.00 92.31 281 ILE A N 1
ATOM 2148 C CA . ILE A 1 281 ? 9.078 -19.096 -10.821 1.00 92.31 281 ILE A CA 1
ATOM 2149 C C . ILE A 1 281 ? 9.872 -20.262 -10.237 1.00 92.31 281 ILE A C 1
ATOM 2151 O O . ILE A 1 281 ? 9.554 -20.807 -9.176 1.00 92.31 281 ILE A O 1
ATOM 2155 N N . VAL A 1 282 ? 10.957 -20.621 -10.918 1.00 92.12 282 VAL A N 1
ATOM 2156 C CA . VAL A 1 282 ? 11.884 -21.666 -10.477 1.00 92.12 282 VAL A CA 1
ATOM 2157 C C . VAL A 1 282 ? 12.715 -21.144 -9.312 1.00 92.12 282 VAL A C 1
ATOM 2159 O O . VAL A 1 282 ? 12.699 -21.727 -8.229 1.00 92.12 282 VAL A O 1
ATOM 2162 N N . GLU A 1 283 ? 13.383 -20.009 -9.510 1.00 91.38 283 GLU A N 1
ATOM 2163 C CA . GLU A 1 283 ? 14.321 -19.442 -8.544 1.00 91.38 283 GLU A CA 1
ATOM 2164 C C . GLU A 1 283 ? 14.261 -17.913 -8.566 1.00 91.38 283 GLU A C 1
ATOM 2166 O O . GLU A 1 283 ? 14.199 -17.297 -9.634 1.00 91.38 283 GLU A O 1
ATOM 2171 N N . ILE A 1 284 ? 14.329 -17.304 -7.381 1.00 93.94 284 ILE A N 1
ATOM 2172 C CA . ILE A 1 284 ? 14.569 -15.872 -7.222 1.00 93.94 284 ILE A CA 1
ATOM 2173 C C . ILE A 1 284 ? 15.658 -15.636 -6.169 1.00 93.94 284 ILE A C 1
ATOM 2175 O O . ILE A 1 284 ? 15.575 -16.117 -5.031 1.00 93.94 284 ILE A O 1
ATOM 2179 N N . SER A 1 285 ? 16.705 -14.903 -6.550 1.00 93.56 285 SER A N 1
ATOM 2180 C CA . SER A 1 285 ? 17.842 -14.627 -5.669 1.00 93.56 285 SER A CA 1
ATOM 2181 C C . SER A 1 285 ? 18.436 -13.255 -5.904 1.00 93.56 285 SER A C 1
ATOM 2183 O O . SER A 1 285 ? 18.641 -12.849 -7.043 1.00 93.56 285 SER A O 1
ATOM 2185 N N . GLN A 1 286 ? 18.800 -12.585 -4.818 1.00 93.75 286 GLN A N 1
ATOM 2186 C CA . GLN A 1 286 ? 19.646 -11.402 -4.861 1.00 93.75 286 GLN A CA 1
ATOM 2187 C C . GLN A 1 286 ? 21.069 -11.795 -5.285 1.00 93.75 286 GLN A C 1
ATOM 2189 O O . GLN A 1 286 ? 21.523 -12.912 -5.020 1.00 93.75 286 GLN A O 1
ATOM 2194 N N . SER A 1 287 ? 21.750 -10.902 -5.995 1.00 90.94 287 SER A N 1
ATOM 2195 C CA . SER A 1 287 ? 23.135 -11.090 -6.419 1.00 90.94 287 SER A CA 1
ATOM 2196 C C . SER A 1 287 ? 24.094 -10.782 -5.272 1.00 90.94 287 SER A C 1
ATOM 2198 O O . SER A 1 287 ? 23.980 -9.744 -4.626 1.00 90.94 287 SER A O 1
ATOM 2200 N N . HIS A 1 288 ? 25.093 -11.643 -5.070 1.00 87.69 288 HIS A N 1
ATOM 2201 C CA . HIS A 1 288 ? 26.151 -11.413 -4.080 1.00 87.69 288 HIS A CA 1
ATOM 2202 C C . HIS A 1 288 ? 27.145 -10.324 -4.498 1.00 87.69 288 HIS A C 1
ATOM 2204 O O . HIS A 1 288 ? 27.725 -9.668 -3.643 1.00 87.69 288 HIS A O 1
ATOM 2210 N N . LYS A 1 289 ? 27.351 -10.122 -5.807 1.00 87.44 289 LYS A N 1
ATOM 2211 C CA . LYS A 1 289 ? 28.309 -9.126 -6.320 1.00 87.44 289 LYS A CA 1
ATOM 2212 C C . LYS A 1 289 ? 27.747 -7.707 -6.297 1.00 87.44 289 LYS A C 1
ATOM 2214 O O . LYS A 1 289 ? 28.502 -6.750 -6.226 1.00 87.44 289 LYS A O 1
ATOM 2219 N N . MET A 1 290 ? 26.429 -7.578 -6.426 1.00 87.62 290 MET A N 1
ATOM 2220 C CA . MET A 1 290 ? 25.756 -6.291 -6.545 1.00 87.62 290 MET A CA 1
ATOM 2221 C C . MET A 1 290 ? 24.417 -6.379 -5.821 1.00 87.62 290 MET A C 1
ATOM 2223 O O . MET A 1 290 ? 23.448 -6.909 -6.370 1.00 87.62 290 MET A O 1
ATOM 2227 N N . SER A 1 291 ? 24.373 -5.867 -4.593 1.00 90.25 291 SER A N 1
ATOM 2228 C CA . SER A 1 291 ? 23.215 -5.964 -3.694 1.00 90.25 291 SER A CA 1
ATOM 2229 C C . SER A 1 291 ? 21.951 -5.322 -4.271 1.00 90.25 291 SER A C 1
ATOM 2231 O O . SER A 1 291 ? 20.849 -5.782 -3.995 1.00 90.25 291 SER A O 1
ATOM 2233 N N . ASN A 1 292 ? 22.078 -4.334 -5.155 1.00 92.62 292 ASN A N 1
ATOM 2234 C CA . ASN A 1 292 ? 20.935 -3.723 -5.840 1.00 92.62 292 ASN A CA 1
ATOM 2235 C C . ASN A 1 292 ? 20.358 -4.602 -6.964 1.00 92.62 292 ASN A C 1
ATOM 2237 O O . ASN A 1 292 ? 19.389 -4.213 -7.603 1.00 92.62 292 ASN A O 1
ATOM 2241 N N . SER A 1 293 ? 20.931 -5.774 -7.254 1.00 93.31 293 SER A N 1
ATOM 2242 C CA . SER A 1 293 ? 20.489 -6.630 -8.360 1.00 93.31 293 SER A CA 1
ATOM 2243 C C . SER A 1 293 ? 20.001 -7.998 -7.904 1.00 93.31 293 SER A C 1
ATOM 2245 O O . SER A 1 293 ? 20.472 -8.549 -6.909 1.00 93.31 293 SER A O 1
ATOM 2247 N N . PHE A 1 294 ? 19.068 -8.567 -8.659 1.00 95.00 294 PHE A N 1
ATOM 2248 C CA . PHE A 1 294 ? 18.505 -9.885 -8.406 1.00 95.00 294 PHE A CA 1
ATOM 2249 C C . PHE A 1 294 ? 18.233 -10.634 -9.715 1.00 95.00 294 PHE A C 1
ATOM 2251 O O . PHE A 1 294 ? 17.957 -10.036 -10.754 1.00 95.00 294 PHE A O 1
ATOM 2258 N N . LYS A 1 295 ? 18.320 -11.963 -9.656 1.00 94.06 295 LYS A N 1
ATOM 2259 C CA . LYS A 1 295 ? 17.995 -12.883 -10.748 1.00 94.06 295 LYS A CA 1
ATOM 2260 C C . LYS A 1 295 ? 16.613 -13.495 -10.533 1.00 94.06 295 LYS A C 1
ATOM 2262 O O . LYS A 1 295 ? 16.277 -13.899 -9.418 1.00 94.06 295 LYS A O 1
ATOM 2267 N N . LEU A 1 296 ? 15.849 -13.607 -11.613 1.00 93.44 296 LEU A N 1
ATOM 2268 C CA . LEU A 1 296 ? 14.564 -14.295 -11.683 1.00 93.44 296 LEU A CA 1
ATOM 2269 C C . LEU A 1 296 ? 14.631 -15.364 -12.777 1.00 93.44 296 LEU A C 1
ATOM 2271 O O . LEU A 1 296 ? 14.834 -15.051 -13.951 1.00 93.44 296 LEU A O 1
ATOM 2275 N N . ILE A 1 297 ? 14.451 -16.626 -12.397 1.00 93.62 297 ILE A N 1
ATOM 2276 C CA . ILE A 1 297 ? 14.419 -17.760 -13.323 1.00 93.62 297 ILE A CA 1
ATOM 2277 C C . ILE A 1 297 ? 12.986 -18.272 -13.404 1.00 93.62 297 ILE A C 1
ATOM 2279 O O . ILE A 1 297 ? 12.417 -18.731 -12.414 1.00 93.62 297 ILE A O 1
ATOM 2283 N N . LEU A 1 298 ? 12.415 -18.196 -14.601 1.00 92.94 298 LEU A N 1
ATOM 2284 C CA . LEU A 1 298 ? 11.057 -18.616 -14.919 1.00 92.94 298 LEU A CA 1
ATOM 2285 C C . LEU A 1 298 ? 11.089 -19.897 -15.752 1.00 92.94 298 LEU A C 1
ATOM 2287 O O . LEU A 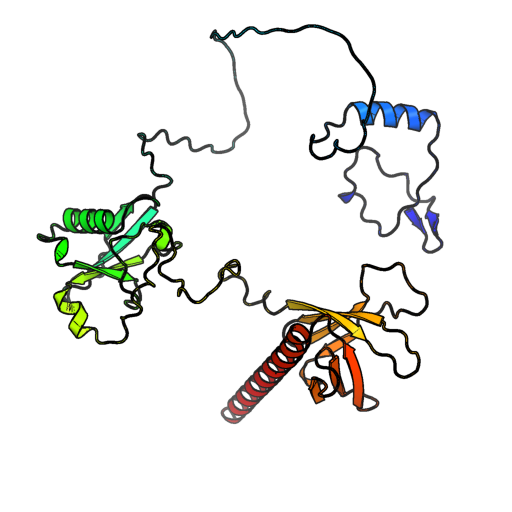1 298 ? 11.940 -20.062 -16.626 1.00 92.94 298 LEU A O 1
ATOM 2291 N N . ASN A 1 299 ? 10.141 -20.790 -15.503 1.00 91.62 299 ASN A N 1
ATOM 2292 C CA . ASN A 1 299 ? 9.864 -21.928 -16.357 1.00 91.62 299 ASN A CA 1
ATOM 2293 C C . ASN A 1 299 ? 8.927 -21.473 -17.481 1.00 91.62 299 ASN A C 1
ATOM 2295 O O . ASN A 1 299 ? 7.852 -20.929 -17.215 1.00 91.62 299 ASN A O 1
ATOM 2299 N N . HIS A 1 300 ? 9.344 -21.656 -18.728 1.00 85.69 300 HIS A N 1
ATOM 2300 C CA . HIS A 1 300 ? 8.552 -21.336 -19.908 1.00 85.69 300 HIS A CA 1
ATOM 2301 C C . HIS A 1 300 ? 8.469 -22.558 -20.828 1.00 85.69 300 HIS A C 1
ATOM 2303 O O . HIS A 1 300 ? 9.256 -23.490 -20.688 1.00 85.69 300 HIS A O 1
ATOM 2309 N N . ALA A 1 301 ? 7.525 -22.559 -21.773 1.00 77.75 301 ALA A N 1
ATOM 2310 C CA . ALA A 1 301 ? 7.277 -23.710 -22.647 1.00 77.75 301 ALA A CA 1
ATOM 2311 C C . ALA A 1 301 ? 8.529 -24.158 -23.434 1.00 77.75 301 ALA A C 1
ATOM 2313 O O . ALA A 1 301 ? 8.708 -25.344 -23.672 1.00 77.75 301 ALA A O 1
ATOM 2314 N N . GLY A 1 302 ? 9.424 -23.221 -23.772 1.00 80.06 302 GLY A N 1
ATOM 2315 C CA . GLY A 1 302 ? 10.703 -23.486 -24.448 1.00 80.06 302 GLY A CA 1
ATOM 2316 C C . GLY A 1 302 ? 11.919 -23.643 -23.523 1.00 80.06 302 GLY A C 1
ATOM 2317 O O . GLY A 1 302 ? 13.046 -23.536 -23.993 1.00 80.06 302 GLY A O 1
ATOM 2318 N N . GLY A 1 303 ? 11.722 -23.824 -22.212 1.00 86.81 303 GLY A N 1
ATOM 2319 C CA . GLY A 1 303 ? 12.797 -24.006 -21.232 1.00 86.81 303 GLY A CA 1
ATOM 2320 C C . GLY A 1 303 ? 12.889 -22.904 -20.172 1.00 86.81 303 GLY A C 1
ATOM 2321 O O . GLY A 1 303 ? 11.995 -22.069 -20.003 1.00 86.81 303 GLY A O 1
ATOM 2322 N N . LYS A 1 304 ? 13.989 -22.913 -19.409 1.00 90.50 304 LYS A N 1
ATOM 2323 C CA . LYS A 1 304 ? 14.216 -21.962 -18.310 1.00 90.50 304 LYS A CA 1
ATOM 2324 C C . LYS A 1 304 ? 14.660 -20.609 -18.861 1.00 90.50 304 LYS A C 1
ATOM 2326 O O . LYS A 1 304 ? 15.730 -20.495 -19.454 1.00 90.50 304 LYS A O 1
ATOM 2331 N N . LYS A 1 305 ? 13.873 -19.565 -18.609 1.00 89.38 305 LYS A N 1
ATOM 2332 C CA . LYS A 1 305 ? 14.193 -18.187 -18.987 1.00 89.38 305 LYS A CA 1
ATOM 2333 C C . LYS A 1 305 ? 14.747 -17.430 -17.789 1.00 89.38 305 LYS A C 1
ATOM 2335 O O . LYS A 1 305 ? 14.098 -17.348 -16.747 1.00 89.38 305 LYS A O 1
ATOM 2340 N N . ARG A 1 306 ? 15.947 -16.872 -17.942 1.00 91.06 306 ARG A N 1
ATOM 2341 C CA . ARG A 1 306 ? 16.630 -16.090 -16.909 1.00 91.06 306 ARG A CA 1
ATOM 2342 C C . ARG A 1 306 ? 16.498 -14.598 -17.194 1.00 91.06 306 ARG A C 1
ATOM 2344 O O . ARG A 1 306 ? 16.765 -14.150 -18.305 1.00 91.06 306 ARG A O 1
ATOM 2351 N N . TYR A 1 307 ? 16.130 -13.846 -16.167 1.00 90.25 307 TYR A N 1
ATOM 2352 C CA . TYR A 1 307 ? 16.117 -12.393 -16.169 1.00 90.25 307 TYR A CA 1
ATOM 2353 C C . TYR A 1 307 ? 17.001 -11.878 -15.040 1.00 90.25 307 TYR A C 1
ATOM 2355 O O . TYR A 1 307 ? 16.856 -12.315 -13.900 1.00 90.25 307 TYR A O 1
ATOM 2363 N N . ASP A 1 308 ? 17.891 -10.943 -15.355 1.00 91.56 308 ASP A N 1
ATOM 2364 C CA . ASP A 1 308 ? 18.672 -10.220 -14.359 1.00 91.56 308 ASP A CA 1
ATOM 2365 C C . ASP A 1 308 ? 18.128 -8.782 -14.276 1.00 91.56 308 ASP A C 1
ATOM 2367 O O . ASP A 1 308 ? 18.039 -8.067 -15.280 1.00 91.56 308 ASP A O 1
ATOM 2371 N N . PHE A 1 309 ? 17.724 -8.379 -13.074 1.00 93.31 309 PHE A N 1
ATOM 2372 C CA . PHE A 1 309 ? 17.126 -7.080 -12.786 1.00 93.31 309 PHE A CA 1
ATOM 2373 C C . PHE A 1 309 ? 17.967 -6.304 -11.775 1.00 93.31 309 PHE A C 1
ATOM 2375 O O . PHE A 1 309 ? 18.672 -6.877 -10.946 1.00 93.31 309 PHE A O 1
ATOM 2382 N N . GLU A 1 310 ? 17.882 -4.985 -11.843 1.00 92.81 310 GLU A N 1
ATOM 2383 C CA . GLU A 1 310 ? 18.523 -4.039 -10.938 1.00 92.81 310 GLU A CA 1
ATOM 2384 C C . GLU A 1 310 ? 17.453 -3.113 -10.360 1.00 92.81 310 GLU A C 1
ATOM 2386 O O . GLU A 1 310 ? 16.769 -2.406 -11.094 1.00 92.81 310 GLU A O 1
ATOM 2391 N N . ALA A 1 311 ? 17.263 -3.175 -9.049 1.00 93.75 311 ALA A N 1
ATOM 2392 C CA . ALA A 1 311 ? 16.373 -2.300 -8.303 1.00 93.75 311 ALA A CA 1
ATOM 2393 C C . ALA A 1 311 ? 17.044 -0.940 -8.048 1.00 93.75 311 ALA A C 1
ATOM 2395 O O . ALA A 1 311 ? 18.251 -0.780 -8.238 1.00 93.75 311 ALA A O 1
ATOM 2396 N N . GLU A 1 312 ? 16.269 0.031 -7.575 1.00 90.50 312 GLU A N 1
ATOM 2397 C CA . GLU A 1 312 ? 16.773 1.359 -7.210 1.00 90.50 312 GLU A CA 1
ATOM 2398 C C . GLU A 1 312 ? 17.694 1.305 -5.979 1.00 90.50 312 GLU A C 1
ATOM 2400 O O . GLU A 1 312 ? 18.677 2.037 -5.883 1.00 90.50 312 GLU A O 1
ATOM 2405 N N . SER A 1 313 ? 17.414 0.385 -5.051 1.00 92.44 313 SER A N 1
ATOM 2406 C CA . SER A 1 313 ? 18.146 0.236 -3.791 1.00 92.44 313 SER A CA 1
ATOM 2407 C C . SER A 1 313 ? 18.355 -1.230 -3.407 1.00 92.44 313 SER A C 1
ATOM 2409 O O . SER A 1 313 ? 17.536 -2.095 -3.722 1.00 92.44 313 SER A O 1
ATOM 2411 N N . ALA A 1 314 ? 19.422 -1.509 -2.652 1.00 92.44 314 ALA A N 1
ATOM 2412 C CA . ALA A 1 314 ? 19.711 -2.829 -2.084 1.00 92.44 314 ALA A CA 1
ATOM 2413 C C . ALA A 1 314 ? 18.564 -3.345 -1.209 1.00 92.44 314 ALA A C 1
ATOM 2415 O O . ALA A 1 314 ? 18.239 -4.532 -1.247 1.00 92.44 314 ALA A O 1
ATOM 2416 N N . LYS A 1 315 ? 17.937 -2.441 -0.443 1.00 92.94 315 LYS A N 1
ATOM 2417 C CA . LYS A 1 315 ? 16.786 -2.761 0.410 1.00 92.94 315 LYS A CA 1
ATOM 2418 C C . LYS A 1 315 ? 15.592 -3.193 -0.438 1.00 92.94 315 LYS A C 1
ATOM 2420 O O . LYS A 1 315 ? 15.026 -4.250 -0.206 1.00 92.94 315 LYS A O 1
ATOM 2425 N N . GLN A 1 316 ? 15.302 -2.443 -1.501 1.00 93.00 316 GLN A N 1
ATOM 2426 C CA . GLN A 1 316 ? 14.214 -2.754 -2.427 1.00 93.00 316 GLN A CA 1
ATOM 2427 C C . GLN A 1 316 ? 14.436 -4.099 -3.137 1.00 93.00 316 GLN A C 1
ATOM 2429 O O . GLN A 1 316 ? 13.506 -4.893 -3.256 1.00 93.00 316 GLN A O 1
ATOM 2434 N N . ALA A 1 317 ? 15.667 -4.397 -3.568 1.00 93.81 317 ALA A N 1
ATOM 2435 C CA . ALA A 1 317 ? 16.001 -5.699 -4.145 1.00 93.81 317 ALA A CA 1
ATOM 2436 C C . ALA A 1 317 ? 15.762 -6.849 -3.150 1.00 93.81 317 ALA A C 1
ATOM 2438 O O . ALA A 1 317 ? 15.180 -7.868 -3.524 1.00 93.81 317 ALA A O 1
ATOM 2439 N N . ALA A 1 318 ? 16.180 -6.683 -1.891 1.00 94.12 318 ALA A N 1
ATOM 2440 C CA . ALA A 1 318 ? 15.951 -7.672 -0.839 1.00 94.12 318 ALA A CA 1
ATOM 2441 C C . ALA A 1 318 ? 14.450 -7.874 -0.567 1.00 94.12 318 ALA A C 1
ATOM 2443 O O . ALA A 1 318 ? 13.985 -9.016 -0.542 1.00 94.12 318 ALA A O 1
ATOM 2444 N N . ASP A 1 319 ? 13.684 -6.786 -0.471 1.00 93.00 319 ASP A N 1
ATOM 2445 C CA . ASP A 1 319 ? 12.238 -6.814 -0.240 1.00 93.00 319 ASP A CA 1
ATOM 2446 C C . ASP A 1 319 ? 11.493 -7.545 -1.362 1.00 93.00 319 ASP A C 1
ATOM 2448 O O . ASP A 1 319 ? 10.636 -8.390 -1.091 1.00 93.00 319 ASP A O 1
ATOM 2452 N N . ILE A 1 320 ? 11.838 -7.276 -2.629 1.00 93.31 320 ILE A N 1
ATOM 2453 C CA . ILE A 1 320 ? 11.264 -7.961 -3.801 1.00 93.31 320 ILE A CA 1
ATOM 2454 C C . ILE A 1 320 ? 11.546 -9.467 -3.732 1.00 93.31 320 ILE A C 1
ATOM 2456 O O . ILE A 1 320 ? 10.654 -10.295 -3.921 1.00 93.31 320 ILE A O 1
ATOM 2460 N N . VAL A 1 321 ? 12.793 -9.845 -3.442 1.00 94.31 321 VAL A N 1
ATOM 2461 C CA . VAL A 1 321 ? 13.191 -11.256 -3.356 1.00 94.31 321 VAL A CA 1
ATOM 2462 C C . VAL A 1 321 ? 12.457 -11.956 -2.209 1.00 94.31 321 VAL A C 1
ATOM 2464 O O . VAL A 1 321 ? 11.964 -13.072 -2.387 1.00 94.31 321 VAL A O 1
ATOM 2467 N N . GLN A 1 322 ? 12.346 -11.313 -1.047 1.00 93.31 322 GLN A N 1
ATOM 2468 C CA . GLN A 1 322 ? 11.678 -11.870 0.127 1.00 93.31 322 GLN A CA 1
ATOM 2469 C C . GLN A 1 322 ? 10.164 -12.001 -0.072 1.00 93.31 322 GLN A C 1
ATOM 2471 O O . GLN A 1 322 ? 9.603 -13.044 0.261 1.00 93.31 322 GLN A O 1
ATOM 2476 N N . THR A 1 323 ? 9.509 -10.990 -0.646 1.00 91.56 323 THR A N 1
ATOM 2477 C CA . THR A 1 323 ? 8.063 -11.018 -0.924 1.00 91.56 323 THR A CA 1
ATOM 2478 C C . THR A 1 323 ? 7.695 -12.103 -1.929 1.00 91.56 323 THR A C 1
ATOM 2480 O O . THR A 1 323 ? 6.781 -12.883 -1.685 1.00 91.56 323 THR A O 1
ATOM 2483 N N . ILE A 1 324 ? 8.435 -12.241 -3.029 1.00 91.94 324 ILE A N 1
ATOM 2484 C CA . ILE A 1 324 ? 8.148 -13.296 -4.013 1.00 91.94 324 ILE A CA 1
ATOM 2485 C C . ILE A 1 324 ? 8.411 -14.689 -3.419 1.00 91.94 324 ILE A C 1
ATOM 2487 O O . ILE A 1 324 ? 7.645 -15.621 -3.674 1.00 91.94 324 ILE A O 1
ATOM 2491 N N . ARG A 1 325 ? 9.452 -14.851 -2.586 1.00 92.06 325 ARG A N 1
ATOM 2492 C CA . ARG A 1 325 ? 9.695 -16.115 -1.865 1.00 92.06 325 ARG A CA 1
ATOM 2493 C C . ARG A 1 325 ? 8.574 -16.438 -0.886 1.00 92.06 325 ARG A C 1
ATOM 2495 O O . ARG A 1 325 ? 8.120 -17.581 -0.868 1.00 92.06 325 ARG A O 1
ATOM 2502 N N . SER A 1 326 ? 8.118 -15.466 -0.095 1.00 90.44 326 SER A N 1
ATOM 2503 C CA . SER A 1 326 ? 7.037 -15.695 0.865 1.00 90.44 326 SER A CA 1
ATOM 2504 C C . SER A 1 326 ? 5.752 -16.099 0.140 1.00 90.44 326 SER A C 1
ATOM 2506 O O . SER A 1 326 ? 5.159 -17.118 0.495 1.00 90.44 326 SER A O 1
ATOM 2508 N N . LEU A 1 327 ? 5.402 -15.409 -0.951 1.00 88.94 327 LEU A N 1
ATOM 2509 C CA . LEU A 1 327 ? 4.244 -15.742 -1.783 1.00 88.94 327 LEU A CA 1
ATOM 2510 C C . LEU A 1 327 ? 4.352 -17.141 -2.395 1.00 88.94 327 LEU A C 1
ATOM 2512 O O . LEU A 1 327 ? 3.389 -17.906 -2.337 1.00 88.94 327 LEU A O 1
ATOM 2516 N N . LYS A 1 328 ? 5.527 -17.525 -2.909 1.00 89.25 328 LYS A N 1
ATOM 2517 C CA . LYS A 1 328 ? 5.764 -18.886 -3.412 1.00 89.25 328 LYS A CA 1
ATOM 2518 C C . LYS A 1 328 ? 5.509 -19.932 -2.322 1.00 89.25 328 LYS A C 1
ATOM 2520 O O . LYS A 1 328 ? 4.718 -20.846 -2.531 1.00 89.25 328 LYS A O 1
ATOM 2525 N N . THR A 1 329 ? 6.084 -19.750 -1.129 1.00 88.88 329 THR A N 1
ATOM 2526 C CA . THR A 1 329 ? 5.882 -20.697 -0.016 1.00 88.88 329 THR A CA 1
ATOM 2527 C C . THR A 1 329 ? 4.433 -20.751 0.473 1.00 88.88 329 THR A C 1
ATOM 2529 O O . THR A 1 329 ? 3.949 -21.825 0.831 1.00 88.88 329 THR A O 1
ATOM 2532 N N . ALA A 1 330 ? 3.713 -19.625 0.466 1.00 86.50 330 ALA A N 1
ATOM 2533 C CA . ALA A 1 330 ? 2.303 -19.569 0.838 1.00 86.50 330 ALA A CA 1
ATOM 2534 C C . ALA A 1 330 ? 1.417 -20.330 -0.165 1.00 86.50 330 ALA A C 1
ATOM 2536 O O . ALA A 1 330 ? 0.545 -21.104 0.238 1.00 86.50 330 ALA A O 1
ATOM 2537 N N . ILE A 1 331 ? 1.675 -20.171 -1.468 1.00 85.25 331 ILE A N 1
ATOM 2538 C CA . ILE A 1 331 ? 0.960 -20.886 -2.535 1.00 85.25 331 ILE A CA 1
ATOM 2539 C C . ILE A 1 331 ? 1.249 -22.390 -2.469 1.00 85.25 331 ILE A C 1
ATOM 2541 O O . ILE A 1 331 ? 0.315 -23.193 -2.557 1.00 85.25 331 ILE A O 1
ATOM 2545 N N . ASP A 1 332 ? 2.506 -22.777 -2.248 1.00 83.56 332 ASP A N 1
ATOM 2546 C CA . ASP A 1 332 ? 2.896 -24.183 -2.129 1.00 83.56 332 ASP A CA 1
ATOM 2547 C C . ASP A 1 332 ? 2.217 -24.841 -0.913 1.00 83.56 332 ASP A C 1
ATOM 2549 O O . ASP A 1 332 ? 1.623 -25.913 -1.046 1.00 83.56 332 ASP A O 1
ATOM 2553 N N . ARG A 1 333 ? 2.176 -24.168 0.249 1.00 80.88 333 ARG A N 1
ATOM 2554 C CA . ARG A 1 333 ? 1.447 -24.639 1.448 1.00 80.88 333 ARG A CA 1
ATOM 2555 C C . ARG A 1 333 ? -0.064 -24.759 1.226 1.00 80.88 333 ARG A C 1
ATOM 2557 O O . ARG A 1 333 ? -0.682 -25.723 1.668 1.00 80.88 333 ARG A O 1
ATOM 2564 N N . SER A 1 334 ? -0.674 -23.806 0.524 1.00 74.50 334 SER A N 1
ATOM 2565 C CA . SER A 1 334 ? -2.104 -23.871 0.187 1.00 74.50 334 SER A CA 1
ATOM 2566 C C . SER A 1 334 ? -2.414 -25.044 -0.754 1.00 74.50 334 SER A C 1
ATOM 2568 O O . SER A 1 334 ? -3.430 -25.727 -0.605 1.00 74.50 334 SER A O 1
ATOM 2570 N N . SER A 1 335 ? -1.510 -25.338 -1.693 1.00 63.84 335 SER A N 1
ATOM 2571 C CA . SER A 1 335 ? -1.672 -26.457 -2.625 1.00 63.84 335 SER A CA 1
ATOM 2572 C C . SER A 1 335 ? -1.596 -27.830 -1.940 1.00 63.84 335 SER A C 1
ATOM 2574 O O . SER A 1 335 ? -2.386 -28.721 -2.260 1.00 63.84 335 SER A O 1
ATOM 2576 N N . THR A 1 336 ? -0.720 -27.994 -0.943 1.00 61.25 336 THR A N 1
ATOM 2577 C CA . THR A 1 336 ? -0.562 -29.264 -0.215 1.00 61.25 336 THR A CA 1
ATOM 2578 C C . THR A 1 336 ? -1.736 -29.551 0.723 1.00 61.25 336 THR A C 1
ATOM 2580 O O . THR A 1 336 ? -2.167 -30.700 0.828 1.00 61.25 336 THR A O 1
ATOM 2583 N N . LEU A 1 337 ? -2.326 -28.519 1.337 1.00 58.59 337 LEU A N 1
ATOM 2584 C CA . LEU A 1 337 ? -3.536 -28.651 2.160 1.00 58.59 337 LEU A CA 1
ATOM 2585 C C . LEU A 1 337 ? -4.763 -29.073 1.335 1.00 58.59 337 LEU A C 1
ATOM 2587 O O . LEU A 1 337 ? -5.538 -29.922 1.778 1.00 58.59 337 LEU A O 1
ATOM 2591 N N . LYS A 1 338 ? -4.916 -28.546 0.112 1.00 57.22 338 LYS A N 1
ATOM 2592 C CA . LYS A 1 338 ? -6.000 -28.951 -0.803 1.00 57.22 338 LYS A CA 1
ATOM 2593 C C . LYS A 1 338 ? -5.865 -30.409 -1.262 1.00 57.22 338 LYS A C 1
ATOM 2595 O O . LYS A 1 338 ? -6.866 -31.115 -1.309 1.00 57.22 338 LYS A O 1
ATOM 2600 N N . SER A 1 339 ? -4.639 -30.873 -1.518 1.00 52.38 339 SER A N 1
ATOM 2601 C CA . SER A 1 339 ? -4.353 -32.265 -1.912 1.00 52.38 339 SER A CA 1
ATOM 2602 C C . SER A 1 339 ? -4.599 -33.282 -0.784 1.00 52.38 339 SER A C 1
ATOM 2604 O O . SER A 1 339 ? -5.087 -34.385 -1.022 1.00 52.38 339 SER A O 1
ATOM 2606 N N . ARG A 1 340 ? -4.337 -32.915 0.480 1.00 52.50 340 ARG A N 1
ATOM 2607 C CA . ARG A 1 340 ? -4.669 -33.778 1.631 1.00 52.50 340 ARG A CA 1
ATOM 2608 C C . ARG A 1 340 ? -6.172 -33.891 1.876 1.00 52.50 340 ARG A C 1
ATOM 2610 O O . ARG A 1 340 ? -6.635 -34.960 2.258 1.00 52.50 340 ARG A O 1
ATOM 2617 N N . ARG A 1 341 ? -6.937 -32.821 1.636 1.00 53.22 341 ARG A N 1
ATOM 2618 C CA . ARG A 1 341 ? -8.392 -32.820 1.852 1.00 53.22 341 ARG A CA 1
ATOM 2619 C C . ARG A 1 341 ? -9.145 -33.648 0.806 1.00 53.22 341 ARG A C 1
ATOM 2621 O O . ARG A 1 341 ? -10.156 -34.242 1.151 1.00 53.22 341 ARG A O 1
ATOM 2628 N N . SER A 1 342 ? -8.643 -33.748 -0.428 1.00 53.06 342 SER A N 1
ATOM 2629 C CA . SER A 1 342 ? -9.262 -34.585 -1.470 1.00 53.06 342 SER A CA 1
ATOM 2630 C C . SER A 1 342 ? -9.015 -36.086 -1.291 1.00 53.06 342 SER A C 1
ATOM 2632 O O . SER A 1 342 ? -9.785 -36.884 -1.806 1.00 53.06 342 SER A O 1
ATOM 2634 N N . ARG A 1 343 ? -7.977 -36.490 -0.544 1.00 55.09 343 ARG A N 1
ATOM 2635 C CA . ARG A 1 343 ? -7.693 -37.908 -0.257 1.00 55.09 343 ARG A CA 1
ATOM 2636 C C . ARG A 1 343 ? -8.516 -38.507 0.885 1.00 55.09 343 ARG A C 1
ATOM 2638 O O . ARG A 1 343 ? -8.513 -39.718 1.033 1.00 55.09 343 ARG A O 1
ATOM 2645 N N . HIS A 1 344 ? -9.206 -37.688 1.676 1.00 51.72 344 HIS A N 1
ATOM 2646 C CA . HIS A 1 344 ? -10.060 -38.152 2.778 1.00 51.72 344 HIS A CA 1
ATOM 2647 C C . HIS A 1 344 ? -11.553 -38.235 2.412 1.00 51.72 344 HIS A C 1
ATOM 2649 O O . HIS A 1 344 ? -12.378 -38.439 3.297 1.00 51.72 344 HIS A O 1
ATOM 2655 N N . VAL A 1 345 ? -11.903 -38.069 1.132 1.00 50.59 345 VAL A N 1
ATOM 2656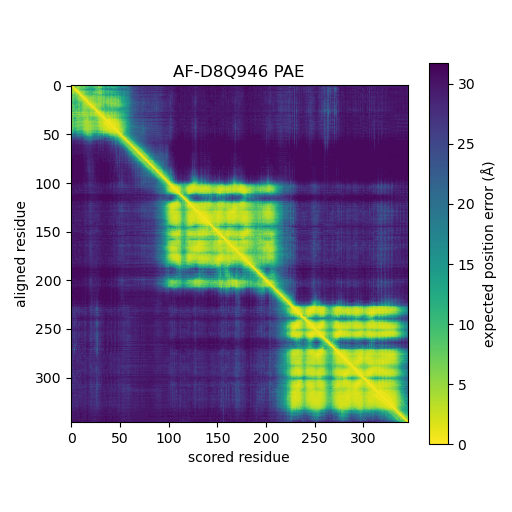 C CA . VAL A 1 345 ? -13.291 -38.144 0.628 1.00 50.59 345 VAL A CA 1
ATOM 2657 C C . VAL A 1 345 ? -13.410 -39.181 -0.503 1.00 50.59 345 VAL A C 1
ATOM 2659 O O . VAL A 1 345 ? -14.223 -39.025 -1.406 1.00 50.59 345 VAL A O 1
ATOM 2662 N N . ALA A 1 346 ? -12.578 -40.222 -0.484 1.00 38.78 346 ALA A N 1
ATOM 2663 C CA . ALA A 1 346 ? -12.706 -41.372 -1.377 1.00 38.78 346 ALA A CA 1
ATOM 2664 C C . ALA A 1 346 ? -12.930 -42.635 -0.552 1.00 38.78 346 ALA A C 1
ATOM 2666 O O . ALA A 1 346 ? -12.193 -42.791 0.450 1.00 38.78 346 ALA A O 1
#

Solvent-accessible surface area (backbone atoms only — not comparable to full-atom values): 21701 Å² total; per-residue (Å²): 67,40,42,100,87,66,49,73,36,83,91,46,77,83,77,65,88,87,55,64,65,84,79,59,88,66,98,50,77,67,89,73,89,73,52,74,72,55,48,56,52,50,54,61,50,56,78,68,59,87,71,68,74,90,78,70,82,89,87,86,83,88,84,85,92,88,80,86,87,83,87,86,91,82,85,83,90,84,87,87,84,89,76,89,83,89,83,92,70,94,75,86,79,77,90,65,83,91,56,104,45,65,72,78,42,66,36,36,36,31,66,74,74,64,100,77,71,68,94,63,58,49,73,44,84,41,33,43,74,39,40,37,48,58,54,47,43,54,50,24,64,74,67,70,48,93,57,59,85,51,47,42,48,26,36,67,84,65,51,37,50,55,63,49,81,23,23,49,48,15,48,76,81,66,39,53,30,26,38,35,50,52,86,52,56,73,78,66,50,92,73,39,72,52,62,40,49,91,62,94,52,42,62,52,52,52,84,50,56,86,83,65,70,89,72,80,82,77,77,90,76,41,90,76,59,70,40,56,46,77,42,67,32,28,40,58,46,96,90,44,98,60,69,44,63,28,31,40,33,37,45,71,66,33,37,34,41,30,55,50,88,88,59,82,84,54,97,84,60,70,79,64,66,47,75,44,52,48,86,39,51,75,46,70,42,66,38,89,92,42,55,30,22,31,40,41,31,31,59,46,99,92,43,79,46,77,44,46,37,33,35,89,36,43,65,57,27,49,50,54,42,50,51,55,50,52,48,44,54,52,52,53,53,54,52,54,54,55,58,57,60,62,66,76,74,114

Sequence (346 aa):
MAEEDGEPDDDFPAPDRNGRISKFMSDAYVVMEANPTQVQQNLAIEAKIQRRPSRVTANQQNTAKALAAPTSLSLPLGSAMAASSFGSLNLSTSLGPSSSHGPQIFLRIRVADTADAVHISTTIPVSAGMYMQEALELVCRKRKLDNPKDYALLLADMSILIPLDRTVASLQGKRELVLVKKSMLPQLGHDLIQVAGKTTDPNASIFKRMSDTPEMQLSSALDYTAAYKKYVIHRKMPMLVTRQERVLAIDGGYIHIMPSTNKPKAVFDSSRTASYHIKNIVEISQSHKMSNSFKLILNHAGGKKRYDFEAESAKQAADIVQTIRSLKTAIDRSSTLKSRRSRHVA

Secondary structure (DSSP, 8-state):
-B-TTS-B-TTSPPPPTTS-GGG---S-----PPPHHHHHHHHHHHTT----GGG--S-----------------------------------------SS-SEEEEEEEE---TTS-S-PEEEEEETTSBHHHHHHHHHHHHT-S-GGGEEEEETTS--BPPTTSBGGGGTT--EEEEEEGGGTGGG-SS--------S-TTS-TT--TT--------SS-TTTTTEEEEEEEEEETTEEEEEEEEEEEETTEEEEEEPTTS---TTS--SPEEEEGGGEEEEEE-SS-TTEEEEEEEETTEEEEEEEEESSHHHHHHHHHHHHHHHHHHHHHHHHHHHHHTT--

Radius of gyration: 33.1 Å; Cα contacts (8 Å, |Δi|>4): 414; chains: 1; bounding box: 68×97×87 Å